Protein AF-A0A3N5W767-F1 (afdb_monomer)

Foldseek 3Di:
DPADKDKDWFDDDPVLVVVLVVLLVVLLVVLCAAAPPVDCNHPQNCQLVCQFPKDQDDPVVLVLVVVLVVVCVVVVNPRFQQCVLQVVQDDPPPDPDHGDPVSNVVLVVQTDPVQWDDDPPMIGGHGSTGGHCVVPSQLVSQVVSLVVSVVVDPIWMWIDDNNRIDINDAHPVNHHDDDDDDDPPDDD

Structure (mmCIF, N/CA/C/O backbone):
data_AF-A0A3N5W767-F1
#
_entry.id   AF-A0A3N5W767-F1
#
loop_
_atom_site.group_PDB
_atom_site.id
_atom_site.type_symbol
_atom_site.label_atom_id
_atom_site.label_alt_id
_atom_site.label_comp_id
_atom_site.label_asym_id
_atom_site.label_entity_id
_atom_site.label_seq_id
_atom_site.pdbx_PDB_ins_code
_atom_site.Cartn_x
_atom_site.Cartn_y
_atom_site.Cartn_z
_atom_site.occupancy
_atom_site.B_iso_or_equiv
_atom_site.auth_seq_id
_atom_site.auth_comp_id
_atom_site.auth_asym_id
_atom_site.auth_atom_id
_atom_site.pdbx_PDB_model_num
ATOM 1 N N . MET A 1 1 ? 4.306 6.223 7.206 1.00 66.81 1 MET A N 1
ATOM 2 C CA . MET A 1 1 ? 2.964 6.785 6.972 1.00 66.81 1 MET A CA 1
ATOM 3 C C . MET A 1 1 ? 3.030 8.286 7.176 1.00 66.81 1 MET A C 1
ATOM 5 O O . MET A 1 1 ? 2.898 8.751 8.298 1.00 66.81 1 MET A O 1
ATOM 9 N N . ALA A 1 2 ? 3.349 9.047 6.130 1.00 74.56 2 ALA A N 1
ATOM 10 C CA . ALA A 1 2 ? 3.619 10.488 6.220 1.00 74.56 2 ALA A CA 1
ATOM 11 C C . ALA A 1 2 ? 2.336 11.345 6.358 1.00 74.56 2 ALA A C 1
ATOM 13 O O . ALA A 1 2 ? 2.150 12.315 5.632 1.00 74.56 2 ALA A O 1
ATOM 14 N N . SER A 1 3 ? 1.420 10.959 7.248 1.00 82.69 3 SER A N 1
ATOM 15 C CA . SER A 1 3 ? 0.135 11.628 7.489 1.00 82.69 3 SER A CA 1
ATOM 16 C C . SER A 1 3 ? -0.314 11.442 8.945 1.00 82.69 3 SER A C 1
ATOM 18 O O . SER A 1 3 ? 0.151 10.507 9.599 1.00 82.69 3 SER A O 1
ATOM 20 N N . PRO A 1 4 ? -1.225 12.282 9.473 1.00 87.50 4 PRO A N 1
ATOM 21 C CA . PRO A 1 4 ? -1.779 12.087 10.810 1.00 87.50 4 PRO A CA 1
ATOM 22 C C . PRO A 1 4 ? -2.452 10.714 10.960 1.00 87.50 4 PRO A C 1
ATOM 24 O O . PRO A 1 4 ? -3.307 10.342 10.158 1.00 87.50 4 PRO A O 1
ATOM 27 N N . CYS A 1 5 ? -2.085 9.983 12.013 1.00 92.00 5 CYS A N 1
ATOM 28 C CA . CYS A 1 5 ? -2.655 8.679 12.353 1.00 92.00 5 CYS A CA 1
ATOM 29 C C . CYS A 1 5 ? -3.482 8.801 13.637 1.00 92.00 5 CYS A C 1
ATOM 31 O O . CYS A 1 5 ? -3.016 9.375 14.624 1.00 92.00 5 CYS A O 1
ATOM 33 N N . ARG A 1 6 ? -4.700 8.256 13.647 1.00 93.44 6 ARG A N 1
ATOM 34 C CA . ARG A 1 6 ? -5.587 8.239 14.817 1.00 93.44 6 ARG A CA 1
ATOM 35 C C . ARG A 1 6 ? -6.154 6.841 15.024 1.00 93.44 6 ARG A C 1
ATOM 37 O O . ARG A 1 6 ? -6.604 6.202 14.081 1.00 93.44 6 ARG A O 1
ATOM 44 N N . VAL A 1 7 ? -6.174 6.397 16.276 1.00 93.69 7 VAL A N 1
ATOM 45 C CA . VAL A 1 7 ? -6.871 5.180 16.698 1.00 93.69 7 VAL A CA 1
ATOM 46 C C . VAL A 1 7 ? -7.813 5.573 17.824 1.00 93.69 7 VAL A C 1
ATOM 48 O O . VAL A 1 7 ? -7.376 6.064 18.864 1.00 93.69 7 VAL A O 1
ATOM 51 N N . LEU A 1 8 ? -9.109 5.400 17.595 1.00 92.56 8 LEU A N 1
ATOM 52 C CA . LEU A 1 8 ? -10.142 5.591 18.601 1.00 92.56 8 LEU A CA 1
ATOM 53 C C . LEU A 1 8 ? -10.514 4.224 19.152 1.00 92.56 8 LEU A C 1
ATOM 55 O O . LEU A 1 8 ? -10.805 3.307 18.389 1.00 92.56 8 LEU A O 1
ATOM 59 N N . ILE A 1 9 ? -10.506 4.100 20.472 1.00 90.94 9 ILE A N 1
ATOM 60 C CA . ILE A 1 9 ? -10.801 2.856 21.174 1.00 90.94 9 ILE A CA 1
ATOM 61 C C . ILE A 1 9 ? -12.003 3.134 22.071 1.00 90.94 9 ILE A C 1
ATOM 63 O O . ILE A 1 9 ? -12.014 4.120 22.812 1.00 90.94 9 ILE A O 1
ATOM 67 N N . ASP A 1 10 ? -13.036 2.307 21.960 1.00 86.88 10 ASP A N 1
ATOM 68 C CA . ASP A 1 10 ? -14.176 2.361 22.871 1.00 86.88 10 ASP A CA 1
ATOM 69 C C . ASP A 1 10 ? -13.722 2.002 24.302 1.00 86.88 10 ASP A C 1
ATOM 71 O O . ASP A 1 10 ? -12.725 1.297 24.438 1.00 86.88 10 ASP A O 1
ATOM 75 N N . PRO A 1 11 ? -14.355 2.514 25.375 1.00 80.19 11 PRO A N 1
ATOM 76 C CA . PRO A 1 11 ? -13.743 2.566 26.703 1.00 80.19 11 PRO A CA 1
ATOM 77 C C . PRO A 1 11 ? -13.103 1.249 27.172 1.00 80.19 11 PRO A C 1
ATOM 79 O O . PRO A 1 11 ? -13.790 0.261 27.421 1.00 80.19 11 PRO A O 1
ATOM 82 N N . LEU A 1 12 ? -11.780 1.283 27.351 1.00 80.75 12 LEU A N 1
ATOM 83 C CA . LEU A 1 12 ? -10.961 0.236 27.963 1.00 80.75 12 LEU A CA 1
ATOM 84 C C . LEU A 1 12 ? -10.155 0.826 29.130 1.00 80.75 12 LEU A C 1
ATOM 86 O O . LEU A 1 12 ? -9.922 2.042 29.163 1.00 80.75 12 LEU A O 1
ATOM 90 N N . PRO A 1 13 ? -9.678 -0.004 30.076 1.00 89.12 13 PRO A N 1
ATOM 91 C CA . PRO A 1 13 ? -8.698 0.431 31.062 1.00 89.12 13 PRO A CA 1
ATOM 92 C C . PRO A 1 13 ? -7.495 1.098 30.382 1.00 89.12 13 PRO A C 1
ATOM 94 O O . PRO A 1 13 ? -6.967 0.595 29.390 1.00 89.12 13 PRO A O 1
ATOM 97 N N . GLN A 1 14 ? -7.024 2.219 30.934 1.00 88.31 14 GLN A N 1
ATOM 98 C CA . GLN A 1 14 ? -5.983 3.051 30.315 1.00 88.31 14 GLN A CA 1
ATOM 99 C C . GLN A 1 14 ? -4.715 2.259 29.943 1.00 88.31 14 GLN A C 1
ATOM 101 O O . GLN A 1 14 ? -4.113 2.498 28.898 1.00 88.31 14 GLN A O 1
ATOM 106 N N . GLN A 1 15 ? -4.320 1.296 30.778 1.00 90.31 15 GLN A N 1
ATOM 107 C CA . GLN A 1 15 ? -3.155 0.450 30.524 1.00 90.31 15 GLN A CA 1
ATOM 108 C C . GLN A 1 15 ? -3.340 -0.452 29.293 1.00 90.31 15 GLN A C 1
ATOM 110 O O . GLN A 1 15 ? -2.410 -0.593 28.503 1.00 90.31 15 GLN A O 1
ATOM 115 N N . GLU A 1 16 ? -4.533 -1.019 29.101 1.00 90.62 16 GLU A N 1
ATOM 116 C CA . GLU A 1 16 ? -4.863 -1.837 27.928 1.00 90.62 16 GLU A CA 1
ATOM 117 C C . GLU A 1 16 ? -4.891 -0.975 26.663 1.00 90.62 16 GLU A C 1
ATOM 119 O O . GLU A 1 16 ? -4.256 -1.320 25.666 1.00 90.62 16 GLU A O 1
ATOM 124 N N . ALA A 1 17 ? -5.516 0.205 26.734 1.00 91.25 17 ALA A N 1
ATOM 125 C CA . ALA A 1 17 ? -5.534 1.157 25.627 1.00 91.25 17 ALA A CA 1
ATOM 126 C C . ALA A 1 17 ? -4.111 1.536 25.175 1.00 91.25 17 ALA A C 1
ATOM 128 O O . ALA A 1 17 ? -3.817 1.511 23.982 1.00 91.25 17 ALA A O 1
ATOM 129 N N . PHE A 1 18 ? -3.191 1.816 26.106 1.00 92.12 18 PHE A N 1
ATOM 130 C CA . PHE A 1 18 ? -1.800 2.119 25.755 1.00 92.12 18 PHE A CA 1
ATOM 131 C C . PHE A 1 18 ? -1.069 0.956 25.079 1.00 92.12 18 PHE A C 1
ATOM 133 O O . PHE A 1 18 ? -0.271 1.193 24.171 1.00 92.12 18 PHE A O 1
ATOM 140 N N . LEU A 1 19 ? -1.317 -0.286 25.501 1.00 93.81 19 LEU A N 1
ATOM 141 C CA . LEU A 1 19 ? -0.720 -1.462 24.865 1.00 93.81 19 LEU A CA 1
ATOM 142 C C . LEU A 1 19 ? -1.224 -1.628 23.428 1.00 93.81 19 LEU A C 1
ATOM 144 O O . LEU A 1 19 ? -0.418 -1.828 22.522 1.00 93.81 19 LEU A O 1
ATOM 148 N N . LEU A 1 20 ? -2.531 -1.473 23.206 1.00 94.19 20 LEU A N 1
ATOM 149 C CA . LEU A 1 20 ? -3.133 -1.540 21.872 1.00 94.19 20 LEU A CA 1
ATOM 150 C C . LEU A 1 20 ? -2.613 -0.427 20.953 1.00 94.19 20 LEU A C 1
ATOM 152 O O . LEU A 1 20 ? -2.265 -0.689 19.805 1.00 94.19 20 LEU A O 1
ATOM 156 N N . LEU A 1 21 ? -2.480 0.801 21.461 1.00 94.69 21 LEU A N 1
ATOM 157 C CA . LEU A 1 21 ? -1.923 1.917 20.690 1.00 94.69 21 LEU A CA 1
ATOM 158 C C . LEU A 1 21 ? -0.467 1.675 20.276 1.00 94.69 21 LEU A C 1
ATOM 160 O O . LEU A 1 21 ? -0.094 2.000 19.150 1.00 94.69 21 LEU A O 1
ATOM 164 N N . ARG A 1 22 ? 0.350 1.079 21.155 1.00 95.62 22 ARG A N 1
ATOM 165 C CA . ARG A 1 22 ? 1.726 0.689 20.810 1.00 95.62 22 ARG A CA 1
ATOM 166 C C . ARG A 1 22 ? 1.748 -0.380 19.724 1.00 95.62 22 ARG A C 1
ATOM 168 O O . ARG A 1 22 ? 2.445 -0.198 18.737 1.00 95.62 22 ARG A O 1
ATOM 175 N N . LEU A 1 23 ? 0.926 -1.422 19.853 1.00 96.25 23 LEU A N 1
ATOM 176 C CA . LEU A 1 23 ? 0.808 -2.468 18.831 1.00 96.25 23 LEU A CA 1
ATOM 177 C C . LEU A 1 23 ? 0.396 -1.901 17.466 1.00 96.25 23 LEU A C 1
ATOM 179 O O . LEU A 1 23 ? 0.963 -2.283 16.446 1.00 96.25 23 LEU A O 1
ATOM 183 N N . ALA A 1 24 ? -0.556 -0.965 17.443 1.00 96.50 24 ALA A N 1
ATOM 184 C CA . ALA A 1 24 ? -0.973 -0.292 16.217 1.00 96.50 24 ALA A CA 1
ATOM 185 C C . ALA A 1 24 ? 0.164 0.528 15.586 1.00 96.50 24 ALA A C 1
ATOM 187 O O . ALA A 1 24 ? 0.368 0.473 14.374 1.00 96.50 24 ALA A O 1
ATOM 188 N N . ALA A 1 25 ? 0.914 1.275 16.402 1.00 96.25 25 ALA A N 1
ATOM 189 C CA . ALA A 1 25 ? 2.055 2.059 15.936 1.00 96.25 25 ALA A CA 1
ATOM 190 C C . ALA A 1 25 ? 3.186 1.166 15.401 1.00 96.25 25 ALA A C 1
ATOM 192 O O . ALA A 1 25 ? 3.744 1.452 14.342 1.00 96.25 25 ALA A O 1
ATOM 193 N N . ASP A 1 26 ? 3.488 0.069 16.095 1.00 97.62 26 ASP A N 1
ATOM 194 C CA . ASP A 1 26 ? 4.514 -0.891 15.687 1.00 97.62 26 ASP A CA 1
ATOM 195 C C . ASP A 1 26 ? 4.149 -1.564 14.357 1.00 97.62 26 ASP A C 1
ATOM 197 O O . ASP A 1 26 ? 4.994 -1.660 13.467 1.00 97.62 26 ASP A O 1
ATOM 201 N N . GLU A 1 27 ? 2.883 -1.951 14.165 1.00 97.62 27 GLU A N 1
ATOM 202 C CA . GLU A 1 27 ? 2.426 -2.536 12.899 1.00 97.62 27 GLU A CA 1
ATOM 203 C C . GLU A 1 27 ? 2.450 -1.519 11.751 1.00 97.62 27 GLU A C 1
ATOM 205 O O . GLU A 1 27 ? 2.916 -1.838 10.655 1.00 97.62 27 GLU A O 1
ATOM 210 N N . ALA A 1 28 ? 2.040 -0.269 11.997 1.00 96.50 28 ALA A N 1
ATOM 211 C CA . ALA A 1 28 ? 2.168 0.802 11.007 1.00 96.50 28 ALA A CA 1
ATOM 212 C C . ALA A 1 28 ? 3.634 1.022 10.592 1.00 96.50 28 ALA A C 1
ATOM 214 O O . ALA A 1 28 ? 3.927 1.180 9.405 1.00 96.50 28 ALA A O 1
ATOM 215 N N . ASN A 1 29 ? 4.561 0.994 11.554 1.00 95.69 29 ASN A N 1
ATOM 216 C CA . ASN A 1 29 ? 5.994 1.135 11.299 1.00 95.69 29 ASN A CA 1
ATOM 217 C C . ASN A 1 29 ? 6.573 -0.064 10.542 1.00 95.69 29 ASN A C 1
ATOM 219 O O . ASN A 1 29 ? 7.373 0.133 9.630 1.00 95.69 29 ASN A O 1
ATOM 223 N N . ARG A 1 30 ? 6.154 -1.293 10.866 1.00 97.25 30 ARG A N 1
ATOM 224 C CA . ARG A 1 30 ? 6.563 -2.503 10.140 1.00 97.25 30 ARG A CA 1
ATOM 225 C C . ARG A 1 30 ? 6.123 -2.446 8.675 1.00 97.25 30 ARG A C 1
ATOM 227 O O . ARG A 1 30 ? 6.906 -2.769 7.783 1.00 97.25 30 ARG A O 1
ATOM 234 N N . ILE A 1 31 ? 4.884 -2.023 8.423 1.00 97.12 31 ILE A N 1
ATOM 235 C CA . ILE A 1 31 ? 4.325 -1.899 7.069 1.00 97.12 31 ILE A CA 1
ATOM 236 C C . ILE A 1 31 ? 5.023 -0.779 6.293 1.00 97.12 31 ILE A C 1
ATOM 238 O O . ILE A 1 31 ? 5.409 -0.997 5.145 1.00 97.12 31 ILE A O 1
ATOM 242 N N . GLU A 1 32 ? 5.271 0.374 6.925 1.00 95.25 32 GLU A N 1
ATOM 243 C CA . GLU A 1 32 ? 6.103 1.438 6.348 1.00 95.25 32 GLU A CA 1
ATOM 244 C C . GLU A 1 32 ? 7.501 0.910 6.009 1.00 95.25 32 GLU A C 1
ATOM 246 O O . GLU A 1 32 ? 7.984 1.125 4.903 1.00 95.25 32 GLU A O 1
ATOM 251 N N . GLN A 1 33 ? 8.148 0.182 6.919 1.00 95.88 33 GLN A N 1
ATOM 252 C CA . GLN A 1 33 ? 9.476 -0.368 6.669 1.00 95.88 33 GLN A CA 1
ATOM 253 C C . GLN A 1 33 ? 9.489 -1.293 5.449 1.00 95.88 33 GLN A C 1
ATOM 255 O O . GLN A 1 33 ? 10.389 -1.216 4.615 1.00 95.88 33 GLN A O 1
ATOM 260 N N . LYS A 1 34 ? 8.473 -2.151 5.336 1.00 97.31 34 LYS A N 1
ATOM 261 C CA . LYS A 1 34 ? 8.402 -3.182 4.306 1.00 97.31 34 LYS A CA 1
ATOM 262 C C . LYS A 1 34 ? 8.028 -2.639 2.927 1.00 97.31 34 LYS A C 1
ATOM 264 O O . LYS A 1 34 ? 8.645 -3.039 1.941 1.00 97.31 34 LYS A O 1
ATOM 269 N N . PHE A 1 35 ? 7.030 -1.760 2.850 1.00 97.19 35 PHE A N 1
ATOM 270 C CA . PHE A 1 35 ? 6.386 -1.383 1.586 1.00 97.19 35 PHE A CA 1
ATOM 271 C C . PHE A 1 35 ? 6.614 0.071 1.165 1.00 97.19 35 PHE A C 1
ATOM 273 O O . PHE A 1 35 ? 6.163 0.472 0.093 1.00 97.19 35 PHE A O 1
ATOM 280 N N . SER A 1 36 ? 7.306 0.880 1.970 1.00 93.81 36 SER A N 1
ATOM 281 C CA . SER A 1 36 ? 7.553 2.273 1.604 1.00 93.81 36 SER A CA 1
ATOM 282 C C . SER A 1 36 ? 8.519 2.389 0.433 1.00 93.81 36 SER A C 1
ATOM 284 O O . SER A 1 36 ? 9.664 1.942 0.489 1.00 93.81 36 SER A O 1
ATOM 286 N N . ARG A 1 37 ? 8.074 3.106 -0.600 1.00 90.69 37 ARG A N 1
ATOM 287 C CA . ARG A 1 37 ? 8.895 3.539 -1.740 1.00 90.69 37 ARG A CA 1
ATOM 288 C C . ARG A 1 37 ? 10.055 4.467 -1.355 1.00 90.69 37 ARG A C 1
ATOM 290 O O . ARG A 1 37 ? 10.951 4.685 -2.160 1.00 90.69 37 ARG A O 1
ATOM 297 N N . TYR A 1 38 ? 10.021 5.061 -0.160 1.00 90.69 38 TYR A N 1
ATOM 298 C CA . TYR A 1 38 ? 11.042 6.003 0.317 1.00 90.69 38 TYR A CA 1
ATOM 299 C C . TYR A 1 38 ? 12.206 5.319 1.037 1.00 90.69 38 TYR A C 1
ATOM 301 O O . TYR A 1 38 ? 13.169 5.983 1.420 1.00 90.69 38 TYR A O 1
ATOM 309 N N . ARG A 1 39 ? 12.110 4.008 1.260 1.00 92.94 39 ARG A N 1
ATOM 310 C CA . ARG A 1 39 ? 13.091 3.232 2.010 1.00 92.94 39 ARG A CA 1
ATOM 311 C C . ARG A 1 39 ? 13.898 2.339 1.088 1.00 92.94 39 ARG A C 1
ATOM 313 O O . ARG A 1 39 ? 13.383 1.853 0.091 1.00 92.94 39 ARG A O 1
ATOM 320 N N . THR A 1 40 ? 15.150 2.094 1.457 1.00 95.50 40 THR A N 1
ATOM 321 C CA . THR A 1 40 ? 16.079 1.251 0.690 1.00 95.50 40 THR A CA 1
ATOM 322 C C . THR A 1 40 ? 16.245 -0.154 1.275 1.00 95.50 40 THR A C 1
ATOM 324 O O . THR A 1 40 ? 16.985 -0.960 0.728 1.00 95.50 40 THR A O 1
ATOM 327 N N . ASP A 1 41 ? 15.579 -0.463 2.389 1.00 93.75 41 ASP A N 1
ATOM 328 C CA . ASP A 1 41 ? 15.640 -1.753 3.094 1.00 93.75 41 ASP A CA 1
ATOM 329 C C . ASP A 1 41 ? 14.344 -2.583 2.970 1.00 93.75 41 ASP A C 1
ATOM 331 O O . ASP A 1 41 ? 14.196 -3.599 3.646 1.00 93.75 41 ASP A O 1
ATOM 335 N N . GLY A 1 42 ? 13.403 -2.154 2.121 1.00 96.50 42 GLY A N 1
ATOM 336 C CA . GLY A 1 42 ? 12.093 -2.786 1.925 1.00 96.50 42 GLY A CA 1
ATOM 337 C C . GLY A 1 42 ? 11.970 -3.620 0.643 1.00 96.50 42 GLY A C 1
ATOM 338 O O . GLY A 1 42 ? 12.797 -3.541 -0.267 1.00 96.50 42 GLY A O 1
ATOM 339 N N . VAL A 1 43 ? 10.877 -4.386 0.534 1.00 97.94 43 VAL A N 1
ATOM 340 C CA . VAL A 1 43 ? 10.628 -5.274 -0.619 1.00 97.94 43 VAL A CA 1
ATOM 341 C C . VAL A 1 43 ? 10.364 -4.492 -1.906 1.00 97.94 43 VAL A C 1
ATOM 343 O O . VAL A 1 43 ? 10.799 -4.906 -2.975 1.00 97.94 43 VAL A O 1
ATOM 346 N N . VAL A 1 44 ? 9.716 -3.326 -1.808 1.00 97.88 44 VAL A N 1
ATOM 347 C CA . VAL A 1 44 ? 9.471 -2.444 -2.963 1.00 97.88 44 VAL A CA 1
ATOM 348 C C . VAL A 1 44 ? 10.789 -1.957 -3.560 1.00 97.88 44 VAL A C 1
ATOM 350 O O . VAL A 1 44 ? 10.958 -1.982 -4.775 1.00 97.88 44 VAL A O 1
ATOM 353 N N . HIS A 1 45 ? 11.757 -1.589 -2.716 1.00 97.62 45 HIS A N 1
ATOM 354 C CA . HIS A 1 45 ? 13.089 -1.220 -3.187 1.00 97.62 45 HIS A CA 1
ATOM 355 C C . HIS A 1 45 ? 13.800 -2.393 -3.861 1.00 97.62 45 HIS A C 1
ATOM 357 O O . HIS A 1 45 ? 14.340 -2.216 -4.947 1.00 97.62 45 HIS A O 1
ATOM 363 N N . ALA A 1 46 ? 13.755 -3.588 -3.263 1.00 98.06 46 ALA A N 1
ATOM 364 C CA . ALA A 1 46 ? 14.359 -4.783 -3.852 1.00 98.06 46 ALA A CA 1
ATOM 365 C C . ALA A 1 46 ? 13.773 -5.116 -5.237 1.00 98.06 46 ALA A C 1
ATOM 367 O O . ALA A 1 46 ? 14.520 -5.440 -6.155 1.00 98.06 46 ALA A O 1
ATOM 368 N N . ILE A 1 47 ? 12.453 -4.981 -5.406 1.00 98.25 47 ILE A N 1
ATOM 369 C CA . ILE A 1 47 ? 11.777 -5.172 -6.697 1.00 98.25 47 ILE A CA 1
ATOM 370 C C . ILE A 1 47 ? 12.219 -4.101 -7.707 1.00 98.25 47 ILE A C 1
ATOM 372 O O . ILE A 1 47 ? 12.609 -4.439 -8.824 1.00 98.25 47 ILE A O 1
ATOM 376 N N . ASN A 1 48 ? 12.222 -2.825 -7.316 1.00 97.81 48 ASN A N 1
ATOM 377 C CA . ASN A 1 48 ? 12.579 -1.713 -8.207 1.00 97.81 48 ASN A CA 1
ATOM 378 C C . ASN A 1 48 ? 14.068 -1.704 -8.593 1.00 97.81 48 ASN A C 1
ATOM 380 O O . ASN A 1 48 ? 14.420 -1.253 -9.679 1.00 97.81 48 ASN A O 1
ATOM 384 N N . ALA A 1 49 ? 14.942 -2.220 -7.727 1.00 97.31 49 ALA A N 1
ATOM 385 C CA . ALA A 1 49 ? 16.382 -2.324 -7.960 1.00 97.31 49 ALA A CA 1
ATOM 386 C C . ALA A 1 49 ? 16.806 -3.643 -8.639 1.00 97.31 49 ALA A C 1
ATOM 388 O O . ALA A 1 49 ? 17.999 -3.877 -8.814 1.00 97.31 49 ALA A O 1
ATOM 389 N N . SER A 1 50 ? 15.853 -4.508 -9.008 1.00 97.25 50 SER A N 1
ATOM 390 C CA . SER A 1 50 ? 16.135 -5.845 -9.554 1.00 97.25 50 SER A CA 1
ATOM 391 C C . SER A 1 50 ? 16.744 -5.847 -10.959 1.00 97.25 50 SER A C 1
ATOM 393 O O . SER A 1 50 ? 17.335 -6.847 -11.356 1.00 97.25 50 SER A O 1
ATOM 395 N N . ASP A 1 51 ? 16.592 -4.753 -11.711 1.00 95.69 51 ASP A N 1
ATOM 396 C CA . ASP A 1 51 ? 17.113 -4.577 -13.076 1.00 95.69 51 ASP A CA 1
ATOM 397 C C . ASP A 1 51 ? 16.813 -5.757 -14.027 1.00 95.69 51 ASP A C 1
ATOM 399 O O . ASP A 1 51 ? 17.658 -6.210 -14.797 1.00 95.69 51 ASP A O 1
ATOM 403 N N . GLY A 1 52 ? 15.595 -6.303 -13.962 1.00 97.19 52 GLY A N 1
ATOM 404 C CA . GLY A 1 52 ? 15.205 -7.453 -14.787 1.00 97.19 52 GLY A CA 1
ATOM 405 C C . GLY A 1 52 ? 15.375 -8.816 -14.124 1.00 97.19 52 GLY A C 1
ATOM 406 O O . GLY A 1 52 ? 14.908 -9.811 -14.679 1.00 97.19 52 GLY A O 1
ATOM 407 N N . ALA A 1 53 ? 16.011 -8.892 -12.954 1.00 98.25 53 ALA A N 1
ATOM 408 C CA . ALA A 1 53 ? 16.106 -10.135 -12.201 1.00 98.25 53 ALA A CA 1
ATOM 409 C C . ALA A 1 53 ? 14.754 -10.493 -11.547 1.00 98.25 53 ALA A C 1
ATOM 411 O O . ALA A 1 53 ? 14.102 -9.618 -10.970 1.00 98.25 53 ALA A O 1
ATOM 412 N N . PRO A 1 54 ? 14.328 -11.768 -11.576 1.00 98.25 54 PRO A N 1
ATOM 413 C CA . PRO A 1 54 ? 13.149 -12.203 -10.838 1.00 98.25 54 PRO A CA 1
ATOM 414 C C . PRO A 1 54 ? 13.342 -12.063 -9.326 1.00 98.25 54 PRO A C 1
ATOM 416 O O . PRO A 1 54 ? 14.373 -12.462 -8.777 1.00 98.25 54 PRO A O 1
ATOM 419 N N . ILE A 1 55 ? 12.330 -11.530 -8.642 1.00 98.56 55 ILE A N 1
ATOM 420 C CA . ILE A 1 55 ? 12.307 -11.382 -7.187 1.00 98.56 55 ILE A CA 1
ATOM 421 C C . ILE A 1 55 ? 11.204 -12.261 -6.613 1.00 98.56 55 ILE A C 1
ATOM 423 O O . ILE A 1 55 ? 10.012 -12.028 -6.825 1.00 98.56 55 ILE A O 1
ATOM 427 N N . ARG A 1 56 ? 11.607 -13.256 -5.820 1.00 98.50 56 ARG A N 1
ATOM 428 C CA . ARG A 1 56 ? 10.681 -14.039 -5.004 1.00 98.50 56 ARG A CA 1
ATOM 429 C C . ARG A 1 56 ? 10.307 -13.254 -3.752 1.00 98.50 56 ARG A C 1
ATOM 431 O O . ARG A 1 56 ? 11.182 -12.861 -2.982 1.00 98.50 56 ARG A O 1
ATOM 438 N N . VAL A 1 57 ? 9.013 -13.070 -3.524 1.00 98.56 57 VAL A N 1
ATOM 439 C CA . VAL A 1 57 ? 8.481 -12.338 -2.374 1.00 98.56 57 VAL A CA 1
ATOM 440 C C . VAL A 1 57 ? 7.873 -13.276 -1.331 1.00 98.56 57 VAL A C 1
ATOM 442 O O . VAL A 1 57 ? 7.543 -14.430 -1.608 1.00 98.56 57 VAL A O 1
ATOM 445 N N . ASP A 1 58 ? 7.724 -12.788 -0.101 1.00 98.50 58 ASP A N 1
ATOM 446 C CA . ASP A 1 58 ? 6.977 -13.504 0.934 1.00 98.50 58 ASP A CA 1
ATOM 447 C C . ASP A 1 58 ? 5.458 -13.501 0.675 1.00 98.50 58 ASP A C 1
ATOM 449 O O . ASP A 1 58 ? 4.939 -12.765 -0.167 1.00 98.50 58 ASP A O 1
ATOM 453 N N . GLU A 1 59 ? 4.730 -14.318 1.436 1.00 98.38 59 GLU A N 1
ATOM 454 C CA . GLU A 1 59 ? 3.284 -14.504 1.281 1.00 98.38 59 GLU A CA 1
ATOM 455 C C . GLU A 1 59 ? 2.477 -13.209 1.477 1.00 98.38 59 GLU A C 1
ATOM 457 O O . GLU A 1 59 ? 1.484 -12.977 0.790 1.00 98.38 59 GLU A O 1
ATOM 462 N N . GLU A 1 60 ? 2.897 -12.340 2.399 1.00 98.00 60 GLU A N 1
ATOM 463 C CA . GLU A 1 60 ? 2.221 -11.069 2.658 1.00 98.00 60 GLU A CA 1
ATOM 464 C C . GLU A 1 60 ? 2.323 -10.146 1.444 1.00 98.00 60 GLU A C 1
ATOM 466 O O . GLU A 1 60 ? 1.317 -9.617 0.969 1.00 98.00 60 GLU A O 1
ATOM 471 N N . THR A 1 61 ? 3.532 -10.017 0.904 1.00 98.38 61 THR A N 1
ATOM 472 C CA . THR A 1 61 ? 3.800 -9.241 -0.308 1.00 98.38 61 THR A CA 1
ATOM 473 C C . THR A 1 61 ? 3.075 -9.841 -1.514 1.00 98.38 61 THR A C 1
ATOM 475 O O . THR A 1 61 ? 2.465 -9.100 -2.282 1.00 98.38 61 THR A O 1
ATOM 478 N N . ALA A 1 62 ? 3.071 -11.171 -1.658 1.00 98.56 62 ALA A N 1
ATOM 479 C CA . ALA A 1 62 ? 2.379 -11.846 -2.751 1.00 98.56 62 ALA A CA 1
ATOM 480 C C . ALA A 1 62 ? 0.865 -11.592 -2.729 1.00 98.56 62 ALA A C 1
ATOM 482 O O . ALA A 1 62 ? 0.261 -11.358 -3.776 1.00 98.56 62 ALA A O 1
ATOM 483 N N . ARG A 1 63 ? 0.239 -11.580 -1.544 1.00 98.00 63 ARG A N 1
ATOM 484 C CA . ARG A 1 63 ? -1.185 -11.230 -1.404 1.00 98.00 63 ARG A CA 1
ATOM 485 C C . ARG A 1 63 ? -1.462 -9.782 -1.798 1.00 98.00 63 ARG A C 1
ATOM 487 O O . ARG A 1 63 ? -2.474 -9.534 -2.454 1.00 98.00 63 ARG A O 1
ATOM 494 N N . LEU A 1 64 ? -0.584 -8.848 -1.424 1.00 98.00 64 LEU A N 1
ATOM 495 C CA . LEU A 1 64 ? -0.745 -7.428 -1.744 1.00 98.00 64 LEU A CA 1
ATOM 496 C C . LEU A 1 64 ? -0.530 -7.148 -3.241 1.00 98.00 64 LEU A C 1
ATOM 498 O O . LEU A 1 64 ? -1.351 -6.467 -3.850 1.00 98.00 64 LEU A O 1
ATOM 502 N N . LEU A 1 65 ? 0.490 -7.747 -3.864 1.00 98.44 65 LEU A N 1
ATOM 503 C CA . LEU A 1 65 ? 0.695 -7.691 -5.319 1.00 98.44 65 LEU A CA 1
ATOM 504 C C . LEU A 1 65 ? -0.458 -8.359 -6.077 1.00 98.44 65 LEU A C 1
ATOM 506 O O . LEU A 1 65 ? -0.975 -7.802 -7.039 1.00 98.44 65 LEU A O 1
ATOM 510 N N . GLY A 1 66 ? -0.941 -9.507 -5.596 1.00 98.25 66 GLY A N 1
ATOM 511 C CA . GLY A 1 66 ? -2.125 -10.158 -6.153 1.00 98.25 66 GLY A CA 1
ATOM 512 C C . GLY A 1 66 ? -3.402 -9.321 -6.009 1.00 98.25 66 GLY A C 1
ATOM 513 O O . GLY A 1 66 ? -4.309 -9.442 -6.831 1.00 98.25 66 GLY A O 1
ATOM 514 N N . PHE A 1 67 ? -3.507 -8.473 -4.981 1.00 97.94 67 PHE A N 1
ATOM 515 C CA . PHE A 1 67 ? -4.590 -7.495 -4.870 1.00 97.94 67 PHE A CA 1
ATOM 516 C C . PHE A 1 67 ? -4.419 -6.350 -5.871 1.00 97.94 67 PHE A C 1
ATOM 518 O O . PHE A 1 67 ? -5.377 -6.043 -6.576 1.00 97.94 67 PHE A O 1
ATOM 525 N N . ALA A 1 68 ? -3.212 -5.794 -6.006 1.00 98.19 68 ALA A N 1
ATOM 526 C CA . ALA A 1 68 ? -2.910 -4.768 -7.005 1.00 98.19 68 ALA A CA 1
ATOM 527 C C . ALA A 1 68 ? -3.229 -5.237 -8.435 1.00 98.19 68 ALA A C 1
ATOM 529 O O . ALA A 1 68 ? -3.883 -4.521 -9.187 1.00 98.19 68 ALA A O 1
ATOM 530 N N . ASP A 1 69 ? -2.864 -6.475 -8.767 1.00 98.31 69 ASP A N 1
ATOM 531 C CA . ASP A 1 69 ? -3.189 -7.139 -10.031 1.00 98.31 69 ASP A CA 1
ATOM 532 C C . ASP A 1 69 ? -4.711 -7.238 -10.278 1.00 98.31 69 ASP A C 1
ATOM 534 O O . ASP A 1 69 ? -5.202 -6.962 -11.378 1.00 98.31 69 ASP A O 1
ATOM 538 N N . ARG A 1 70 ? -5.498 -7.566 -9.241 1.00 98.00 70 ARG A N 1
ATOM 539 C CA . ARG A 1 70 ? -6.969 -7.534 -9.331 1.00 98.00 70 ARG A CA 1
ATOM 540 C C . ARG A 1 70 ? -7.490 -6.117 -9.556 1.00 98.00 70 ARG A C 1
ATOM 542 O O . ARG A 1 70 ? -8.349 -5.944 -10.416 1.00 98.00 70 ARG A O 1
ATOM 549 N N . CYS A 1 71 ? -6.988 -5.127 -8.820 1.00 97.94 71 CYS A N 1
ATOM 550 C CA . CYS A 1 71 ? -7.385 -3.726 -8.977 1.00 97.94 71 CYS A CA 1
ATOM 551 C C . CYS A 1 71 ? -7.065 -3.199 -10.382 1.00 97.94 71 CYS A C 1
ATOM 553 O O . CYS A 1 71 ? -7.909 -2.544 -10.994 1.00 97.94 71 CYS A O 1
ATOM 555 N N . HIS A 1 72 ? -5.903 -3.554 -10.933 1.00 98.44 72 HIS A N 1
ATOM 556 C CA . HIS A 1 72 ? -5.526 -3.221 -12.304 1.00 98.44 72 HIS A CA 1
ATOM 557 C C . HIS A 1 72 ? -6.528 -3.779 -13.315 1.00 98.44 72 HIS A C 1
ATOM 559 O O . HIS A 1 72 ? -7.072 -3.030 -14.125 1.00 98.44 72 HIS A O 1
ATOM 565 N N . ARG A 1 73 ? -6.865 -5.074 -13.229 1.00 97.81 73 ARG A N 1
ATOM 566 C CA . ARG A 1 73 ? -7.869 -5.673 -14.124 1.00 97.81 73 ARG A CA 1
ATOM 567 C C . ARG A 1 73 ? -9.263 -5.069 -13.969 1.00 97.81 73 ARG A C 1
ATOM 569 O O . ARG A 1 73 ? -9.904 -4.785 -14.969 1.00 97.81 73 ARG A O 1
ATOM 576 N N . LEU A 1 74 ? -9.739 -4.892 -12.736 1.00 98.19 74 LEU A N 1
ATOM 577 C CA . LEU A 1 74 ? -11.096 -4.396 -12.464 1.00 98.19 74 LEU A CA 1
ATOM 578 C C . LEU A 1 74 ? -11.300 -2.933 -12.874 1.00 98.19 74 LEU A C 1
ATOM 580 O O . LEU A 1 74 ? -12.436 -2.503 -13.045 1.00 98.19 74 LEU A O 1
ATOM 584 N N . SER A 1 75 ? -10.214 -2.174 -12.998 1.00 98.00 75 SER A N 1
ATOM 585 C CA . SER A 1 75 ? -10.238 -0.757 -13.361 1.00 98.00 75 SER A CA 1
ATOM 586 C C . SER A 1 75 ? -9.917 -0.491 -14.838 1.00 98.00 75 SER A C 1
ATOM 588 O O . SER A 1 75 ? -9.799 0.675 -15.224 1.00 98.00 75 SER A O 1
ATOM 590 N N . ASP A 1 76 ? -9.764 -1.540 -15.656 1.00 97.56 76 ASP A N 1
ATOM 591 C CA . ASP A 1 76 ? -9.238 -1.484 -17.030 1.00 97.56 76 ASP A CA 1
ATOM 592 C C . ASP A 1 76 ? -7.885 -0.750 -17.122 1.00 97.56 76 ASP A C 1
ATOM 594 O O . ASP A 1 76 ? -7.669 0.088 -17.997 1.00 97.56 76 ASP A O 1
ATOM 598 N N . GLY A 1 77 ? -6.986 -1.011 -16.170 1.00 96.62 77 GLY A N 1
ATOM 599 C CA . GLY A 1 77 ? -5.649 -0.415 -16.110 1.00 96.62 77 GLY A CA 1
ATOM 600 C C . GLY A 1 77 ? -5.580 1.004 -15.538 1.00 96.62 77 GLY A C 1
ATOM 601 O O . GLY A 1 77 ? -4.509 1.600 -15.519 1.00 96.62 77 GLY A O 1
ATOM 602 N N . ARG A 1 78 ? -6.687 1.570 -15.035 1.00 96.44 78 ARG A N 1
ATOM 603 C CA . ARG A 1 78 ? -6.665 2.904 -14.393 1.00 96.44 78 ARG A CA 1
ATOM 604 C C . ARG A 1 78 ? -5.959 2.897 -13.038 1.00 96.44 78 ARG A C 1
ATOM 606 O O . ARG A 1 78 ? -5.368 3.901 -12.655 1.00 96.44 78 ARG A O 1
ATOM 613 N N . PHE A 1 79 ? -6.031 1.785 -12.312 1.00 97.69 79 PHE A N 1
ATOM 614 C CA . PHE A 1 79 ? -5.201 1.530 -11.142 1.00 97.69 79 PHE A CA 1
ATOM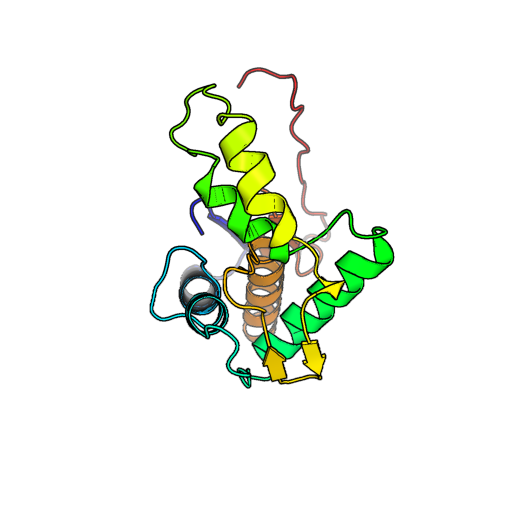 615 C C . PHE A 1 79 ? -3.968 0.734 -11.580 1.00 97.69 79 PHE A C 1
ATOM 617 O O . PHE A 1 79 ? -4.071 -0.461 -11.839 1.00 97.69 79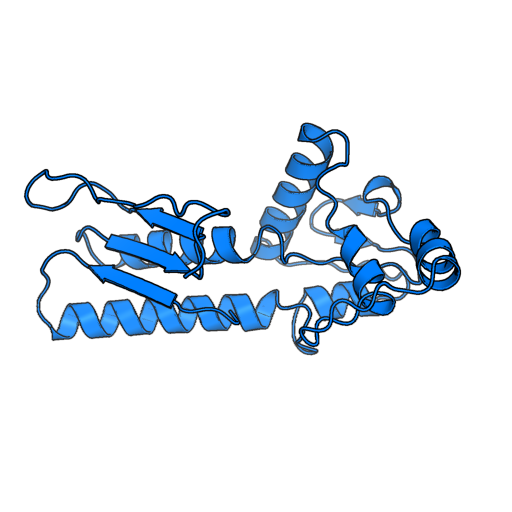 PHE A O 1
ATOM 624 N N . ASP A 1 80 ? -2.805 1.378 -11.652 1.00 98.12 80 ASP A N 1
ATOM 625 C CA . ASP A 1 80 ? -1.558 0.727 -12.062 1.00 98.12 80 ASP A CA 1
ATOM 626 C C . ASP A 1 80 ? -0.413 1.089 -11.111 1.00 98.12 80 ASP A C 1
ATOM 628 O O . ASP A 1 80 ? 0.048 2.233 -11.063 1.00 98.12 80 ASP A O 1
ATOM 632 N N . ILE A 1 81 ? 0.075 0.093 -10.366 1.00 98.00 81 ILE A N 1
ATOM 633 C CA . ILE A 1 81 ? 1.188 0.277 -9.429 1.00 98.00 81 ILE A CA 1
ATOM 634 C C . ILE A 1 81 ? 2.524 0.529 -10.139 1.00 98.00 81 ILE A C 1
ATOM 636 O O . ILE A 1 81 ? 3.448 1.017 -9.502 1.00 98.00 81 ILE A O 1
ATOM 640 N N . THR A 1 82 ? 2.647 0.269 -11.444 1.00 98.12 82 THR A N 1
ATOM 641 C CA . THR A 1 82 ? 3.861 0.584 -12.222 1.00 98.12 82 THR A CA 1
ATOM 642 C C . THR A 1 82 ? 3.981 2.061 -12.603 1.00 98.12 82 THR A C 1
ATOM 644 O O . THR A 1 82 ? 5.034 2.521 -13.048 1.00 98.12 82 THR A O 1
ATOM 647 N N . SER A 1 83 ? 2.926 2.849 -12.371 1.00 96.44 83 SER A N 1
ATOM 648 C CA . SER A 1 83 ? 2.973 4.308 -12.513 1.00 96.44 83 SER A CA 1
ATOM 649 C C . SER A 1 83 ? 3.964 4.975 -11.548 1.00 96.44 83 SER A C 1
ATOM 651 O O . SER A 1 83 ? 4.286 6.150 -11.720 1.00 96.44 83 SER A O 1
ATOM 653 N N . GLY A 1 84 ? 4.511 4.226 -10.580 1.00 92.31 84 GLY A N 1
ATOM 654 C CA . GLY A 1 84 ? 5.533 4.673 -9.636 1.00 92.31 84 GLY A CA 1
ATOM 655 C C . GLY A 1 84 ? 6.701 5.415 -10.281 1.00 92.31 84 GLY A C 1
ATOM 656 O O . GLY A 1 84 ? 7.106 6.456 -9.766 1.00 92.31 84 GLY A O 1
ATOM 657 N N . VAL A 1 85 ? 7.168 4.956 -11.450 1.00 95.50 85 VAL A N 1
ATOM 658 C CA . VAL A 1 85 ? 8.299 5.557 -12.180 1.00 95.50 85 VAL A CA 1
ATOM 659 C C . VAL A 1 85 ? 8.055 7.024 -12.560 1.00 95.50 85 VAL A C 1
ATOM 661 O O . VAL A 1 85 ? 9.000 7.814 -12.643 1.00 95.50 85 VAL A O 1
ATOM 664 N N . LEU A 1 86 ? 6.789 7.428 -12.723 1.00 94.56 86 LEU A N 1
ATOM 665 C CA . LEU A 1 86 ? 6.413 8.797 -13.069 1.00 94.56 86 LEU A CA 1
ATOM 666 C C . LEU A 1 86 ? 6.868 9.797 -12.003 1.00 94.56 86 LEU A C 1
ATOM 668 O O . LEU A 1 86 ? 7.206 10.925 -12.342 1.00 94.56 86 LEU A O 1
ATOM 672 N N . ARG A 1 87 ? 7.034 9.389 -10.740 1.00 90.75 87 ARG A N 1
ATOM 673 C CA . ARG A 1 87 ? 7.585 10.245 -9.670 1.00 90.75 87 ARG A CA 1
ATOM 674 C C . ARG A 1 87 ? 8.929 10.901 -10.010 1.00 90.75 87 ARG A C 1
ATOM 676 O O . ARG A 1 87 ? 9.309 11.861 -9.357 1.00 90.75 87 ARG A O 1
ATOM 683 N N . ARG A 1 88 ? 9.681 10.362 -10.976 1.00 92.00 88 ARG A N 1
ATOM 684 C CA . ARG A 1 88 ? 10.950 10.939 -11.438 1.00 92.00 88 ARG A CA 1
ATOM 685 C C . ARG A 1 88 ? 10.740 12.247 -12.211 1.00 92.00 88 ARG A C 1
ATOM 687 O O . ARG A 1 88 ? 11.632 13.087 -12.210 1.00 92.00 88 ARG A O 1
ATOM 694 N N . ALA A 1 89 ? 9.574 12.426 -12.835 1.00 93.50 89 ALA A N 1
ATOM 695 C CA . ALA A 1 89 ? 9.181 13.672 -13.488 1.00 93.50 89 ALA A CA 1
ATOM 696 C C . ALA A 1 89 ? 8.492 14.645 -12.513 1.00 93.50 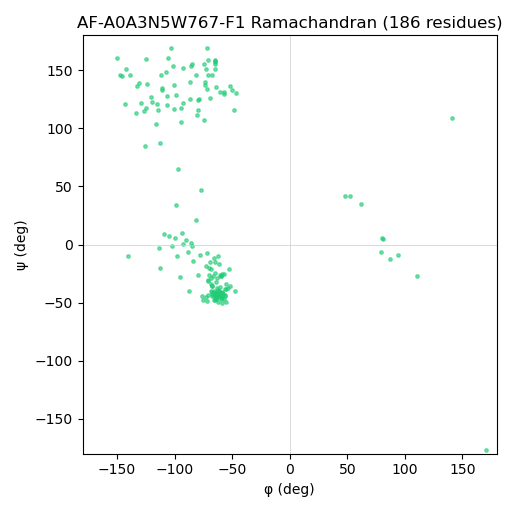89 ALA A C 1
ATOM 698 O O . ALA A 1 89 ? 8.764 15.844 -12.551 1.00 93.50 89 ALA A O 1
ATOM 699 N N . TRP A 1 90 ? 7.631 14.156 -11.612 1.00 90.62 90 TRP A N 1
ATOM 700 C CA . TRP A 1 90 ? 6.904 15.013 -10.665 1.00 90.62 90 TRP A CA 1
ATOM 701 C C . TRP A 1 90 ? 7.700 15.295 -9.388 1.00 90.62 90 TRP A C 1
ATOM 703 O O . TRP A 1 90 ? 8.077 14.386 -8.652 1.00 90.62 90 TRP A O 1
ATOM 713 N N . THR A 1 91 ? 7.881 16.577 -9.064 1.00 83.19 91 THR A N 1
ATOM 714 C CA . THR A 1 91 ? 8.402 16.993 -7.755 1.00 83.19 91 THR A CA 1
ATOM 715 C C . THR A 1 91 ? 7.238 17.267 -6.807 1.00 83.19 91 THR A C 1
ATOM 717 O O . THR A 1 91 ? 6.406 18.118 -7.090 1.00 83.19 91 THR A O 1
ATOM 720 N N . PHE A 1 92 ? 7.183 16.571 -5.672 1.00 78.44 92 PHE A N 1
ATOM 721 C CA . PHE A 1 92 ? 6.173 16.802 -4.633 1.00 78.44 92 PHE A CA 1
ATOM 722 C C . PHE A 1 92 ? 6.742 17.711 -3.533 1.00 78.44 92 PHE A C 1
ATOM 724 O O . PHE A 1 92 ? 6.954 17.270 -2.405 1.00 78.44 92 PHE A O 1
ATOM 731 N N . ASP A 1 93 ? 7.051 18.961 -3.889 1.00 81.31 93 ASP A N 1
ATOM 732 C CA . ASP A 1 93 ? 7.617 19.991 -2.997 1.00 81.31 93 ASP A CA 1
ATOM 733 C C . ASP A 1 93 ? 6.594 21.064 -2.574 1.00 81.31 93 ASP A C 1
ATOM 735 O O . ASP A 1 93 ? 6.955 22.048 -1.932 1.00 81.31 93 ASP A O 1
ATOM 739 N N . GLY A 1 94 ? 5.316 20.865 -2.916 1.00 79.69 94 GLY A N 1
ATOM 740 C CA . GLY A 1 94 ? 4.236 21.818 -2.651 1.00 79.69 94 GLY A CA 1
ATOM 741 C C . GLY A 1 94 ? 4.145 22.962 -3.665 1.00 79.69 94 GLY A C 1
AT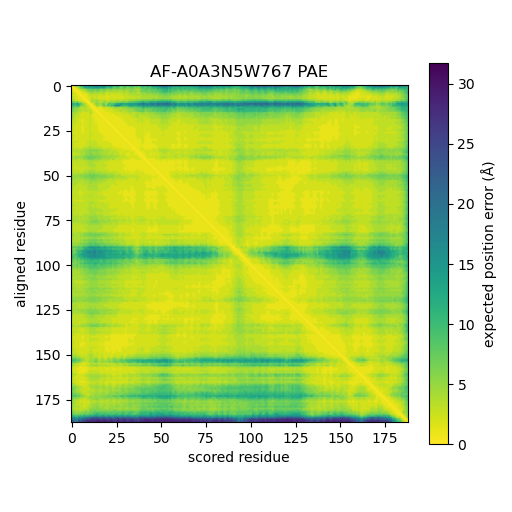OM 742 O O . GLY A 1 94 ? 3.328 23.856 -3.473 1.00 79.69 94 GLY A O 1
ATOM 743 N N . SER A 1 95 ? 4.964 22.955 -4.723 1.00 85.81 95 SER A N 1
ATOM 744 C CA . SER A 1 95 ? 4.818 23.886 -5.843 1.00 85.81 95 SER A CA 1
ATOM 745 C C . SER A 1 95 ? 3.818 23.380 -6.889 1.00 85.81 95 SER A C 1
ATOM 747 O O . SER A 1 95 ? 3.672 22.177 -7.095 1.00 85.81 95 SER A O 1
ATOM 749 N N . ASP A 1 96 ? 3.210 24.307 -7.633 1.00 86.12 96 ASP A N 1
ATOM 750 C CA . ASP A 1 96 ? 2.359 24.008 -8.798 1.00 86.12 96 ASP A CA 1
ATOM 751 C C . ASP A 1 96 ? 3.176 23.738 -10.077 1.00 86.12 96 ASP A C 1
ATOM 753 O O . ASP A 1 96 ? 2.696 23.891 -11.206 1.00 86.12 96 ASP A O 1
ATOM 757 N N . ARG A 1 97 ? 4.460 23.384 -9.932 1.00 87.00 97 ARG A N 1
ATOM 758 C CA . ARG A 1 97 ? 5.347 23.167 -11.072 1.00 87.00 97 ARG A CA 1
ATOM 759 C C . ARG A 1 97 ? 5.008 21.843 -11.745 1.00 87.00 97 ARG A C 1
ATOM 761 O O . ARG A 1 97 ? 5.357 20.768 -11.258 1.00 87.00 97 ARG A O 1
ATOM 768 N N . LEU A 1 98 ? 4.396 21.939 -12.919 1.00 89.94 98 LEU A N 1
ATOM 769 C CA . LEU A 1 98 ? 4.199 20.792 -13.795 1.00 89.94 98 LEU A CA 1
ATOM 770 C C . LEU A 1 98 ? 5.544 20.282 -14.342 1.00 89.94 98 LEU A C 1
ATOM 772 O O . LEU A 1 98 ? 6.452 21.086 -14.582 1.00 89.94 98 LEU A O 1
ATOM 776 N N . PRO A 1 99 ? 5.690 18.960 -14.548 1.00 91.88 99 PRO A N 1
ATOM 777 C CA . PRO A 1 99 ? 6.861 18.415 -15.217 1.00 91.88 99 PRO A CA 1
ATOM 778 C C . PRO A 1 99 ? 6.934 18.883 -16.673 1.00 91.88 99 PRO A C 1
ATOM 780 O O . PRO A 1 99 ? 5.917 19.163 -17.309 1.00 91.88 99 PRO A O 1
ATOM 783 N N . ASP A 1 100 ? 8.148 18.900 -17.218 1.00 92.38 100 ASP A N 1
ATOM 784 C CA . ASP A 1 100 ? 8.345 19.033 -18.658 1.00 92.38 100 ASP A CA 1
ATOM 785 C C . ASP A 1 100 ? 7.679 17.846 -19.394 1.00 92.38 100 ASP A C 1
ATOM 787 O O . ASP A 1 100 ? 7.910 16.693 -19.006 1.00 92.38 100 ASP A O 1
ATOM 791 N N . PRO A 1 101 ? 6.871 18.082 -20.449 1.00 93.75 101 PRO A N 1
ATOM 792 C CA . PRO A 1 101 ? 6.198 17.010 -21.182 1.00 93.75 101 PRO A CA 1
ATOM 793 C C . PRO A 1 101 ? 7.150 15.934 -21.715 1.00 93.75 101 PRO A C 1
ATOM 795 O O . PRO A 1 101 ? 6.841 14.748 -21.609 1.00 93.75 101 PRO A O 1
ATOM 798 N N . GLY A 1 102 ? 8.336 16.320 -22.199 1.00 96.75 102 GLY A N 1
ATOM 799 C CA . GLY A 1 102 ? 9.344 15.379 -22.694 1.00 96.75 102 GLY A CA 1
ATOM 800 C C . GLY A 1 102 ? 9.873 14.447 -21.599 1.00 96.75 102 GLY A C 1
ATOM 801 O O . GLY A 1 102 ? 10.143 13.272 -21.852 1.00 96.75 102 GLY A O 1
ATOM 802 N N . SER A 1 103 ? 9.947 14.933 -20.357 1.00 94.94 103 SER A N 1
ATOM 803 C CA . SER A 1 103 ? 10.313 14.113 -19.194 1.00 94.94 103 SER A CA 1
ATOM 804 C C . SER A 1 103 ? 9.251 13.061 -18.868 1.00 94.94 103 SER A C 1
ATOM 806 O O . SER A 1 103 ? 9.596 11.949 -18.475 1.00 94.94 103 SER A O 1
ATOM 808 N N . VAL A 1 104 ? 7.965 13.376 -19.054 1.00 96.06 104 VAL A N 1
ATOM 809 C CA . VAL A 1 104 ? 6.874 12.401 -18.888 1.00 96.06 104 VAL A CA 1
ATOM 810 C C . VAL A 1 104 ? 6.889 11.388 -20.030 1.00 96.06 104 VAL A C 1
ATOM 812 O O . VAL A 1 104 ? 6.875 10.183 -19.776 1.00 96.06 104 VAL A O 1
ATOM 815 N N . GLU A 1 105 ? 6.976 11.854 -21.278 1.00 97.06 105 GLU A N 1
ATOM 816 C CA . GLU A 1 105 ? 7.017 11.004 -22.476 1.00 97.06 105 GLU A CA 1
ATOM 817 C C . GLU A 1 105 ? 8.158 9.982 -22.430 1.00 97.06 105 GLU A C 1
ATOM 819 O O . GLU A 1 105 ? 7.960 8.823 -22.795 1.00 97.06 105 GLU A O 1
ATOM 824 N N . ALA A 1 106 ? 9.324 10.370 -21.907 1.00 97.19 106 ALA A N 1
ATOM 825 C CA . ALA A 1 106 ? 10.461 9.472 -21.725 1.00 97.19 106 ALA A CA 1
ATOM 826 C C . ALA A 1 106 ? 10.205 8.345 -20.703 1.00 97.19 106 ALA A C 1
ATOM 828 O O . ALA A 1 106 ? 10.854 7.300 -20.774 1.00 97.19 106 ALA A O 1
ATOM 829 N N . LEU A 1 107 ? 9.276 8.534 -19.758 1.00 97.25 107 LEU A N 1
ATOM 830 C CA . LEU A 1 107 ? 8.973 7.569 -18.695 1.00 97.25 107 LEU A CA 1
ATOM 831 C C . LEU A 1 107 ? 7.798 6.641 -19.028 1.00 97.25 107 LEU A C 1
ATOM 833 O O . LEU A 1 107 ? 7.774 5.505 -18.557 1.00 97.25 107 LEU A O 1
ATOM 837 N N . LEU A 1 108 ? 6.851 7.082 -19.862 1.00 97.25 108 LEU A N 1
ATOM 838 C CA . LEU A 1 108 ? 5.673 6.293 -20.255 1.00 97.25 108 LEU A CA 1
ATOM 839 C C . LEU A 1 108 ? 5.989 4.881 -20.795 1.00 97.25 108 LEU A C 1
ATOM 841 O O . LEU A 1 108 ? 5.237 3.953 -20.483 1.00 97.25 108 LEU A O 1
ATOM 845 N N . PRO A 1 109 ? 7.086 4.639 -21.544 1.00 97.50 109 PRO A N 1
ATOM 846 C CA . PRO A 1 109 ? 7.452 3.287 -21.963 1.00 97.50 109 PRO A CA 1
ATOM 847 C C . PRO A 1 109 ? 7.644 2.296 -20.804 1.00 97.50 109 PRO A C 1
ATOM 849 O O . PRO A 1 109 ? 7.434 1.097 -21.012 1.00 97.50 109 PRO A O 1
ATOM 852 N N . PHE A 1 110 ? 7.972 2.779 -19.601 1.00 97.81 110 PHE A N 1
ATOM 853 C CA . PHE A 1 110 ? 8.198 1.981 -18.389 1.00 97.81 110 PHE A CA 1
ATOM 854 C C . PHE A 1 110 ? 6.948 1.808 -17.506 1.00 97.81 110 PHE A C 1
ATOM 856 O O . PHE A 1 110 ? 7.031 1.151 -16.473 1.00 97.81 110 PHE A O 1
ATOM 863 N N . VAL A 1 111 ? 5.798 2.360 -17.905 1.00 98.06 111 VAL A N 1
ATOM 864 C CA . VAL A 1 111 ? 4.505 2.184 -17.217 1.00 98.06 111 VAL A CA 1
ATOM 865 C C . VAL A 1 111 ? 3.665 1.137 -17.948 1.00 98.06 111 VAL A C 1
ATOM 867 O O . VAL A 1 111 ? 3.624 1.140 -19.179 1.00 98.06 111 VAL A O 1
ATOM 870 N N . GLY A 1 112 ? 3.012 0.250 -17.207 1.00 98.00 112 GLY A N 1
ATOM 871 C CA . GLY A 1 112 ? 2.108 -0.798 -17.682 1.00 98.00 112 GLY A CA 1
ATOM 872 C C . GLY A 1 112 ? 2.299 -2.091 -16.891 1.00 98.00 112 GLY A C 1
ATOM 873 O O . GLY A 1 112 ? 3.314 -2.774 -17.068 1.00 98.00 112 GLY A O 1
ATOM 874 N N . TRP A 1 113 ? 1.338 -2.458 -16.037 1.00 98.06 113 TRP A N 1
ATOM 875 C CA . TRP A 1 113 ? 1.373 -3.718 -15.273 1.00 98.06 113 TRP A CA 1
ATOM 876 C C . TRP A 1 113 ? 1.525 -4.949 -16.179 1.00 98.06 113 TRP A C 1
ATOM 878 O O . TRP A 1 113 ? 2.250 -5.886 -15.840 1.00 98.06 113 TRP A O 1
ATOM 888 N N . GLU A 1 114 ? 0.944 -4.922 -17.379 1.00 96.44 114 GLU A N 1
ATOM 889 C CA . GLU A 1 114 ? 1.048 -5.976 -18.395 1.00 96.44 114 GLU A CA 1
ATOM 890 C C . GLU A 1 114 ? 2.467 -6.185 -18.947 1.00 96.44 114 GLU A C 1
ATOM 892 O O . GLU A 1 114 ? 2.744 -7.194 -19.597 1.00 96.44 114 GLU A O 1
ATOM 897 N N . LYS A 1 115 ? 3.379 -5.234 -18.712 1.00 97.62 115 LYS A N 1
ATOM 898 C CA . LYS A 1 115 ? 4.791 -5.348 -19.102 1.00 97.62 115 LYS A CA 1
ATOM 899 C C . LYS A 1 115 ? 5.617 -6.124 -18.077 1.00 97.62 115 LYS A C 1
ATOM 901 O O . LYS A 1 115 ? 6.744 -6.502 -18.411 1.00 97.62 115 LYS A O 1
ATOM 906 N N . THR A 1 116 ? 5.078 -6.340 -16.876 1.00 97.75 116 THR A N 1
ATOM 907 C CA . THR A 1 116 ? 5.687 -7.137 -15.805 1.00 97.75 116 THR A CA 1
ATOM 908 C C . THR A 1 116 ? 5.360 -8.621 -15.975 1.00 97.75 116 THR A C 1
ATOM 910 O O . THR A 1 116 ? 4.343 -8.980 -16.570 1.00 97.75 116 THR A O 1
ATOM 913 N N . THR A 1 117 ? 6.207 -9.494 -15.433 1.00 98.38 117 THR A N 1
ATOM 914 C CA . THR A 1 117 ? 5.855 -10.905 -15.237 1.00 98.38 117 THR A CA 1
ATOM 915 C C . THR A 1 117 ? 5.464 -11.087 -13.779 1.00 98.38 117 THR A C 1
ATOM 917 O O . THR A 1 117 ? 6.299 -10.905 -12.894 1.00 98.38 117 THR A O 1
ATOM 920 N N . TRP A 1 118 ? 4.208 -11.451 -13.531 1.00 97.94 118 TRP A N 1
ATOM 921 C CA . TRP A 1 118 ? 3.709 -11.797 -12.203 1.00 97.94 118 TRP A CA 1
ATOM 922 C C . TRP A 1 118 ? 3.283 -13.268 -12.181 1.00 97.94 118 TRP A C 1
ATOM 924 O O . TRP A 1 118 ? 2.232 -13.618 -12.717 1.00 97.94 118 TRP A O 1
ATOM 934 N N . ASP A 1 119 ? 4.113 -14.119 -11.572 1.00 97.38 119 ASP A N 1
ATOM 935 C CA . ASP A 1 119 ? 3.863 -15.551 -11.360 1.00 97.38 119 ASP A CA 1
ATOM 936 C C . ASP A 1 119 ? 4.018 -15.862 -9.861 1.00 97.38 119 ASP A C 1
ATOM 938 O O . ASP A 1 119 ? 5.117 -16.178 -9.397 1.00 97.38 119 ASP A O 1
ATOM 942 N N . PRO A 1 120 ? 2.958 -15.665 -9.049 1.00 96.50 120 PRO A N 1
ATOM 943 C CA . PRO A 1 120 ? 3.073 -15.670 -7.598 1.00 96.50 120 PRO A CA 1
ATOM 944 C C . PRO A 1 120 ? 3.814 -16.906 -7.043 1.00 96.50 120 PRO A C 1
ATOM 946 O O . PRO A 1 120 ? 3.453 -18.037 -7.367 1.00 96.50 120 PRO A O 1
ATOM 949 N N . PRO A 1 121 ? 4.782 -16.731 -6.121 1.00 97.38 121 PRO A N 1
ATOM 950 C CA . PRO A 1 121 ? 5.147 -15.489 -5.441 1.00 97.38 121 PRO A CA 1
ATOM 951 C C . PRO A 1 121 ? 6.368 -14.788 -6.072 1.00 97.38 121 PRO A C 1
ATOM 953 O O . PRO A 1 121 ? 7.180 -14.218 -5.349 1.00 97.38 121 PRO A O 1
ATOM 956 N N . GLU A 1 122 ? 6.559 -14.867 -7.386 1.00 98.62 122 GLU A N 1
ATOM 957 C CA . GLU A 1 122 ? 7.674 -14.247 -8.108 1.00 98.62 122 GLU A CA 1
ATOM 958 C C . GLU A 1 122 ? 7.197 -13.092 -8.998 1.00 98.62 122 GLU A C 1
ATOM 960 O O . GLU A 1 122 ? 6.194 -13.198 -9.706 1.00 98.62 122 GLU A O 1
ATOM 965 N N . ILE A 1 123 ? 7.918 -11.971 -8.948 1.00 98.69 123 ILE A N 1
ATOM 966 C CA . ILE A 1 123 ? 7.696 -10.804 -9.804 1.00 98.69 123 ILE A CA 1
ATOM 967 C C . ILE A 1 123 ? 8.980 -10.452 -10.554 1.00 98.69 123 ILE A C 1
ATOM 969 O O . ILE A 1 123 ? 10.060 -10.423 -9.966 1.00 98.69 123 ILE A O 1
ATOM 973 N N . THR A 1 124 ? 8.845 -10.116 -11.834 1.00 98.69 124 THR A N 1
ATOM 974 C CA . THR A 1 124 ? 9.942 -9.617 -12.667 1.00 98.69 124 THR A CA 1
ATOM 975 C C . THR A 1 124 ? 9.511 -8.329 -13.354 1.00 98.69 124 THR A C 1
ATOM 977 O O . THR A 1 124 ? 8.531 -8.303 -14.105 1.00 98.69 124 THR A O 1
ATOM 980 N N . LEU A 1 125 ? 10.255 -7.252 -13.106 1.00 98.44 125 LEU A N 1
ATOM 981 C CA . LEU A 1 125 ? 10.098 -5.974 -13.798 1.00 98.44 125 LEU A CA 1
ATOM 982 C C . LEU A 1 125 ? 11.032 -5.913 -15.005 1.00 98.44 125 LEU A C 1
ATOM 984 O O . LEU A 1 125 ? 12.103 -6.507 -14.977 1.00 98.44 125 LEU A O 1
ATOM 988 N N . ARG A 1 126 ? 10.683 -5.166 -16.056 1.00 97.25 126 ARG A N 1
ATOM 989 C CA . ARG A 1 126 ? 11.677 -4.838 -17.091 1.00 97.25 126 ARG A CA 1
ATOM 990 C C . ARG A 1 126 ? 12.665 -3.801 -16.540 1.00 97.25 126 ARG A C 1
ATOM 992 O O . ARG A 1 126 ? 12.252 -2.974 -15.723 1.00 97.25 126 ARG A O 1
ATOM 999 N N . PRO A 1 127 ? 13.922 -3.777 -17.020 1.00 97.12 127 PRO A N 1
ATOM 1000 C CA . PRO A 1 127 ? 14.864 -2.710 -16.693 1.00 97.12 127 PRO A CA 1
ATOM 1001 C C . PRO A 1 127 ? 14.235 -1.319 -16.845 1.00 97.12 127 PRO A C 1
ATOM 1003 O O . PRO A 1 127 ? 13.600 -1.019 -17.859 1.00 97.12 127 PRO A O 1
ATOM 1006 N N . GLY A 1 128 ? 14.388 -0.484 -15.817 1.00 96.06 128 GLY A N 1
ATOM 1007 C CA . GLY A 1 128 ? 13.852 0.879 -15.771 1.00 96.06 128 GLY A CA 1
ATOM 1008 C C . GLY A 1 128 ? 12.414 1.028 -15.256 1.00 96.06 128 GLY A C 1
ATOM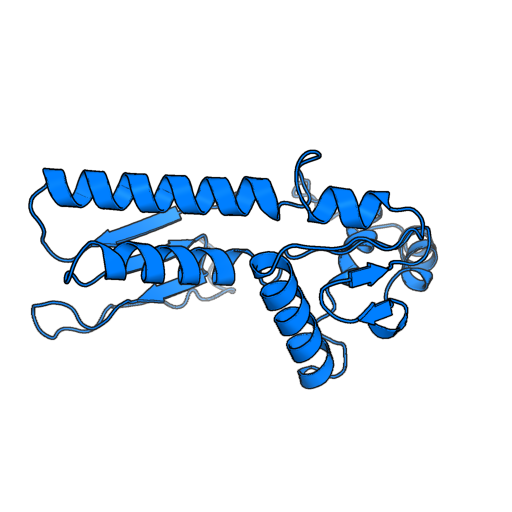 1009 O O . GLY A 1 128 ? 12.028 2.156 -14.948 1.00 96.06 128 GLY A O 1
ATOM 1010 N N . MET A 1 129 ? 11.644 -0.058 -15.117 1.00 97.88 129 MET A N 1
ATOM 1011 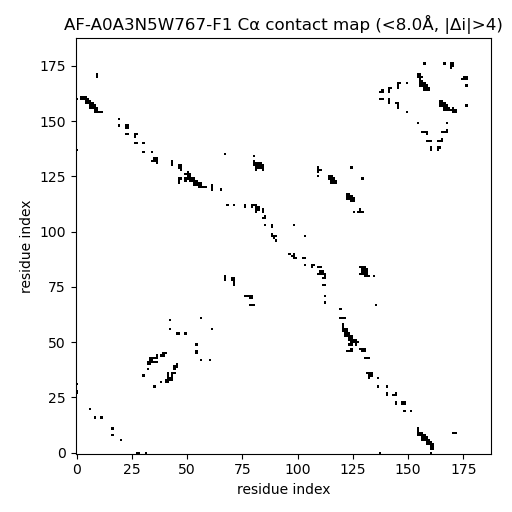C CA . MET A 1 129 ? 10.324 -0.021 -14.472 1.00 97.88 129 MET A CA 1
ATOM 1012 C C . MET A 1 129 ? 10.444 0.104 -12.948 1.00 97.88 129 MET A C 1
ATOM 1014 O O . MET A 1 129 ? 11.424 -0.326 -12.345 1.00 97.88 129 MET A O 1
ATOM 1018 N N . GLU A 1 130 ? 9.404 0.644 -12.319 1.00 97.56 130 GLU A N 1
ATOM 1019 C CA . GLU A 1 130 ? 9.263 0.709 -10.863 1.00 97.56 130 GLU A CA 1
ATOM 1020 C C . GLU A 1 130 ? 7.819 0.396 -10.479 1.00 97.56 130 GLU A C 1
ATOM 1022 O O . GLU A 1 130 ? 6.904 0.798 -11.191 1.00 97.56 130 GLU A O 1
ATOM 1027 N N . ILE A 1 131 ? 7.608 -0.256 -9.336 1.00 98.00 131 ILE A N 1
ATOM 1028 C CA . ILE A 1 131 ? 6.306 -0.348 -8.676 1.00 98.00 131 ILE A CA 1
ATOM 1029 C C . ILE A 1 131 ? 6.206 0.620 -7.494 1.00 98.00 131 ILE A C 1
ATOM 1031 O O . ILE A 1 131 ? 7.195 0.958 -6.837 1.00 98.00 131 ILE A O 1
ATOM 1035 N N . ASP A 1 132 ? 4.975 1.014 -7.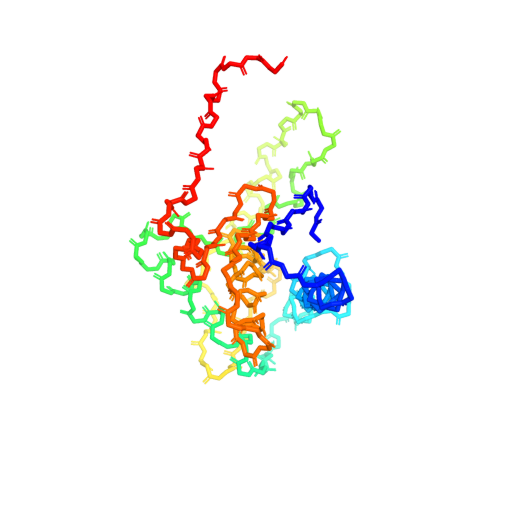192 1.00 96.81 132 ASP A N 1
ATOM 1036 C CA . ASP A 1 132 ? 4.605 1.869 -6.078 1.00 96.81 132 ASP A CA 1
ATOM 1037 C C . ASP A 1 132 ? 3.269 1.416 -5.480 1.00 96.81 132 ASP A C 1
ATOM 1039 O O . ASP A 1 132 ? 2.237 1.380 -6.146 1.00 96.81 132 ASP A O 1
ATOM 1043 N N . LEU A 1 133 ? 3.290 1.074 -4.192 1.00 96.31 133 LEU A N 1
ATOM 1044 C CA . LEU A 1 133 ? 2.118 0.600 -3.455 1.00 96.31 133 LEU A CA 1
ATOM 1045 C C . LEU A 1 133 ? 1.378 1.735 -2.732 1.00 96.31 133 LEU A C 1
ATOM 1047 O O . LEU A 1 133 ? 0.488 1.473 -1.928 1.00 96.31 133 LEU A O 1
ATOM 1051 N N . GLY A 1 134 ? 1.722 2.998 -2.997 1.00 91.69 134 GLY A N 1
ATOM 1052 C CA . GLY A 1 134 ? 1.162 4.165 -2.317 1.00 91.69 134 GLY A CA 1
ATOM 1053 C C . GLY A 1 134 ? -0.356 4.313 -2.442 1.00 91.69 134 GLY A C 1
ATOM 1054 O O . GLY A 1 134 ? -0.959 4.899 -1.551 1.00 91.69 134 GLY A O 1
ATOM 1055 N N . GLY A 1 135 ? -0.966 3.756 -3.494 1.00 91.31 135 GLY A N 1
ATOM 1056 C CA . GLY A 1 135 ? -2.420 3.773 -3.701 1.00 91.31 135 GLY A CA 1
ATOM 1057 C C . GLY A 1 135 ? -3.208 2.660 -3.000 1.00 91.31 135 GLY A C 1
ATOM 1058 O O . GLY A 1 135 ? -4.413 2.595 -3.194 1.00 91.31 135 GLY A O 1
ATOM 1059 N N . ILE A 1 136 ? -2.542 1.750 -2.276 1.00 94.88 136 ILE A N 1
ATOM 1060 C CA . ILE A 1 136 ? -3.185 0.663 -1.497 1.00 94.88 136 ILE A CA 1
ATOM 1061 C C . ILE A 1 136 ? -2.512 0.396 -0.142 1.00 94.88 136 ILE A C 1
ATOM 1063 O O . ILE A 1 136 ? -2.990 -0.408 0.661 1.00 94.88 136 ILE A O 1
ATOM 1067 N N . GLY A 1 137 ? -1.343 0.990 0.109 1.00 93.94 137 GLY A N 1
ATOM 1068 C CA . GLY A 1 137 ? -0.519 0.681 1.272 1.00 93.94 137 GLY A CA 1
ATOM 1069 C C . GLY A 1 137 ? -1.115 1.183 2.585 1.00 93.94 137 GLY A C 1
ATOM 1070 O O . GLY A 1 137 ? -0.906 0.557 3.626 1.00 93.94 137 GLY A O 1
ATOM 1071 N N . LYS A 1 138 ? -1.869 2.289 2.554 1.00 92.38 138 LYS A N 1
ATOM 1072 C CA . LYS A 1 138 ? -2.492 2.859 3.755 1.00 92.38 138 LYS A CA 1
ATOM 1073 C C . LYS A 1 138 ? -3.699 2.059 4.200 1.00 92.38 138 LYS A C 1
ATOM 1075 O O . LYS A 1 138 ? -3.770 1.679 5.365 1.00 92.38 138 LYS A O 1
ATOM 1080 N N . GLU A 1 139 ? -4.579 1.735 3.270 1.00 93.38 139 GLU A N 1
ATOM 1081 C CA . GLU A 1 139 ? -5.751 0.892 3.465 1.00 93.38 139 GLU A CA 1
ATOM 1082 C C . GLU A 1 139 ? -5.323 -0.494 3.952 1.00 93.38 139 GLU A C 1
ATOM 1084 O O . GLU A 1 139 ? -5.868 -1.013 4.926 1.00 93.38 139 GLU A O 1
ATOM 1089 N N . TYR A 1 140 ? -4.256 -1.047 3.365 1.00 96.69 140 TYR A N 1
ATOM 1090 C CA . TYR A 1 140 ? -3.648 -2.278 3.857 1.00 96.69 140 TYR A CA 1
ATOM 1091 C C . TYR A 1 140 ? -3.174 -2.150 5.314 1.00 96.69 140 TYR A C 1
ATOM 1093 O O . TYR A 1 140 ? -3.452 -3.023 6.135 1.00 96.69 140 TYR A O 1
ATOM 1101 N N . ALA A 1 141 ? -2.487 -1.063 5.674 1.00 96.88 141 ALA A N 1
ATOM 1102 C CA . ALA A 1 141 ? -2.036 -0.852 7.047 1.00 96.88 141 ALA A CA 1
ATOM 1103 C C . ALA A 1 141 ? -3.191 -0.718 8.041 1.00 96.88 141 ALA A C 1
ATOM 1105 O O . ALA A 1 141 ? -3.160 -1.332 9.107 1.00 96.88 141 ALA A O 1
ATOM 1106 N N . VAL A 1 142 ? -4.223 0.042 7.678 1.00 96.81 142 VAL A N 1
ATOM 1107 C CA . VAL A 1 142 ? -5.466 0.170 8.443 1.00 96.81 142 VAL A CA 1
ATOM 1108 C C . VAL A 1 142 ? -6.080 -1.211 8.691 1.00 96.81 142 VAL A C 1
ATOM 1110 O O . VAL A 1 142 ? -6.375 -1.564 9.836 1.00 96.81 142 VAL A O 1
ATOM 1113 N N . ASP A 1 143 ? -6.201 -2.025 7.642 1.00 96.06 143 ASP A N 1
ATOM 1114 C CA . ASP A 1 143 ? -6.742 -3.381 7.708 1.00 96.06 143 ASP A CA 1
ATOM 1115 C C . ASP A 1 143 ? -5.945 -4.297 8.635 1.00 96.06 143 ASP A C 1
ATOM 1117 O O . ASP A 1 143 ? -6.519 -5.028 9.450 1.00 96.06 143 ASP A O 1
ATOM 1121 N N . ARG A 1 144 ? -4.616 -4.248 8.528 1.00 97.19 144 ARG A N 1
ATOM 1122 C CA . ARG A 1 144 ? -3.706 -5.045 9.353 1.00 97.19 144 ARG A CA 1
ATOM 1123 C C . ARG A 1 144 ? -3.741 -4.639 10.816 1.00 97.19 144 ARG A C 1
ATOM 1125 O O . ARG A 1 144 ? -3.788 -5.521 11.670 1.00 97.19 144 ARG A O 1
ATOM 1132 N N . ILE A 1 145 ? -3.781 -3.341 11.105 1.00 97.25 145 ILE A N 1
ATOM 1133 C CA . ILE A 1 145 ? -3.895 -2.836 12.474 1.00 97.25 145 ILE A CA 1
ATOM 1134 C C . ILE A 1 145 ? -5.217 -3.296 13.085 1.00 97.25 145 ILE A C 1
ATOM 1136 O O . ILE A 1 145 ? -5.208 -3.867 14.168 1.00 97.25 145 ILE A O 1
ATOM 1140 N N . VAL A 1 146 ? -6.350 -3.117 12.397 1.00 96.25 146 VAL A N 1
ATOM 1141 C CA . VAL A 1 146 ? -7.654 -3.560 12.923 1.00 96.25 146 VAL A CA 1
ATOM 1142 C C . VAL A 1 146 ? -7.663 -5.069 13.174 1.00 96.25 146 VAL A C 1
ATOM 1144 O O . VAL A 1 146 ? -8.112 -5.499 14.235 1.00 96.25 146 VAL A O 1
ATOM 1147 N N . ALA A 1 147 ? -7.135 -5.876 12.251 1.00 95.19 147 ALA A N 1
ATOM 1148 C CA . ALA A 1 147 ? -7.025 -7.320 12.457 1.00 95.19 147 ALA A CA 1
ATOM 1149 C C . ALA A 1 147 ? -6.161 -7.662 13.687 1.00 95.19 147 ALA A C 1
ATOM 1151 O O . ALA A 1 147 ? -6.591 -8.435 14.539 1.00 95.19 147 ALA A O 1
ATOM 1152 N N . LEU A 1 148 ? -4.992 -7.027 13.825 1.00 96.06 148 LEU A N 1
ATOM 1153 C CA . LEU A 1 148 ? -4.082 -7.232 14.954 1.00 96.06 148 LEU A CA 1
ATOM 1154 C C . LEU A 1 148 ? -4.717 -6.848 16.296 1.00 96.06 148 LEU A C 1
ATOM 1156 O O . LEU A 1 148 ? -4.571 -7.569 17.282 1.00 96.06 148 LEU A O 1
ATOM 1160 N N . LEU A 1 149 ? -5.417 -5.714 16.359 1.00 94.75 149 LEU A N 1
ATOM 1161 C CA . LEU A 1 149 ? -6.081 -5.277 17.587 1.00 94.75 149 LEU A CA 1
ATOM 1162 C C . LEU A 1 149 ? -7.244 -6.210 17.957 1.00 94.75 149 LEU A C 1
ATOM 1164 O O . LEU A 1 149 ? -7.428 -6.495 19.140 1.00 94.75 149 LEU A O 1
ATOM 1168 N N . ALA A 1 150 ? -7.969 -6.745 16.968 1.00 92.31 150 ALA A N 1
ATOM 1169 C CA . ALA A 1 150 ? -9.079 -7.682 17.184 1.00 92.31 150 ALA A CA 1
ATOM 1170 C C . ALA A 1 150 ? -8.627 -9.028 17.761 1.00 92.31 150 ALA A C 1
ATOM 1172 O O . ALA A 1 150 ? -9.381 -9.678 18.480 1.00 92.31 150 ALA A O 1
ATOM 1173 N N . GLU A 1 151 ? -7.386 -9.434 17.494 1.00 93.12 151 GLU A N 1
ATOM 1174 C CA . GLU A 1 151 ? -6.780 -10.618 18.112 1.00 93.12 151 GLU A CA 1
ATOM 1175 C C . GLU A 1 151 ? -6.418 -10.397 19.592 1.00 93.12 151 GLU A C 1
ATOM 1177 O O . GLU A 1 151 ? -6.192 -11.362 20.322 1.00 93.12 151 GLU A O 1
ATOM 1182 N N . ARG A 1 152 ? -6.320 -9.139 20.045 1.00 91.12 152 ARG A N 1
ATOM 1183 C CA . ARG A 1 152 ? -5.824 -8.775 21.385 1.00 91.12 152 ARG A CA 1
ATOM 1184 C C . ARG A 1 152 ? -6.874 -8.175 22.303 1.00 91.12 152 ARG A C 1
ATOM 1186 O O . ARG A 1 152 ? -6.667 -8.184 23.512 1.00 91.12 152 ARG A O 1
ATOM 1193 N N . SER A 1 153 ? -7.967 -7.659 21.756 1.00 88.06 153 SER A N 1
ATOM 1194 C CA . SER A 1 153 ? -9.061 -7.093 22.533 1.00 88.06 153 SER A CA 1
ATOM 1195 C C . SER A 1 153 ? -10.396 -7.325 21.837 1.00 88.06 153 SER A C 1
ATOM 1197 O O . SER A 1 153 ? -10.500 -7.285 20.613 1.00 88.06 153 SER A O 1
ATOM 1199 N N . HIS A 1 154 ? -11.437 -7.518 22.644 1.00 83.56 154 HIS A N 1
ATOM 1200 C CA . HIS A 1 154 ? -12.825 -7.571 22.184 1.00 83.56 154 HIS A CA 1
ATOM 1201 C C . HIS A 1 154 ? -13.470 -6.178 22.094 1.00 83.56 154 HIS A C 1
ATOM 1203 O O . HIS A 1 154 ? -14.654 -6.070 21.777 1.00 83.56 154 HIS A O 1
ATOM 1209 N N . GLY A 1 155 ? -12.718 -5.117 22.411 1.00 84.06 155 GLY A N 1
ATOM 1210 C CA . GLY A 1 155 ? -13.187 -3.741 22.294 1.00 84.06 155 GLY A CA 1
ATOM 1211 C C . GLY A 1 155 ? -13.476 -3.336 20.847 1.00 84.06 155 GLY A C 1
ATOM 1212 O O . GLY A 1 155 ? -12.952 -3.909 19.895 1.00 84.06 155 GLY A O 1
ATOM 1213 N N . ALA A 1 156 ? -14.299 -2.304 20.676 1.00 91.50 156 ALA A N 1
ATOM 1214 C CA . ALA A 1 156 ? -14.516 -1.683 19.376 1.00 91.50 156 ALA A CA 1
ATOM 1215 C C . ALA A 1 156 ? -13.461 -0.599 19.126 1.00 91.50 156 ALA A C 1
ATOM 1217 O O . ALA A 1 156 ? -13.129 0.177 20.024 1.00 91.50 156 ALA A O 1
ATOM 1218 N N . PHE A 1 157 ? -12.956 -0.510 17.900 1.00 92.69 157 PHE A N 1
ATOM 1219 C CA . PHE A 1 157 ? -11.968 0.493 17.514 1.00 92.69 157 PHE A CA 1
ATOM 1220 C C . PHE A 1 157 ? -12.210 1.008 16.100 1.00 92.69 157 PHE A C 1
ATOM 1222 O O . PHE A 1 157 ? -12.717 0.289 15.237 1.00 92.69 157 PHE A O 1
ATOM 1229 N N . LEU A 1 158 ? -11.814 2.261 15.888 1.00 95.31 158 LEU A N 1
ATOM 1230 C CA . LEU A 1 158 ? -11.735 2.934 14.597 1.00 95.31 158 LEU A CA 1
ATOM 1231 C C . LEU A 1 158 ? -10.286 3.353 14.368 1.00 95.31 158 LEU A C 1
ATOM 1233 O O . LEU A 1 158 ? -9.715 4.097 15.166 1.00 95.31 158 LEU A O 1
ATOM 1237 N N . VAL A 1 159 ? -9.700 2.892 13.270 1.00 96.31 159 VAL A N 1
ATOM 1238 C CA . VAL A 1 159 ? -8.350 3.256 12.830 1.00 96.31 159 VAL A CA 1
ATOM 1239 C C . VAL A 1 159 ? -8.479 4.184 11.630 1.00 96.31 159 VAL A C 1
ATOM 1241 O O . VAL A 1 159 ? -9.189 3.851 10.688 1.00 96.31 159 VAL A O 1
ATOM 1244 N N . ASN A 1 160 ? -7.810 5.336 11.686 1.00 95.12 160 ASN A N 1
ATOM 1245 C CA . ASN A 1 160 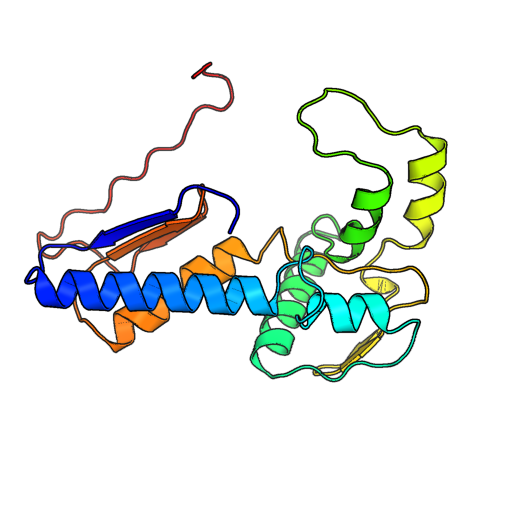? -7.729 6.339 10.625 1.00 95.12 160 ASN A CA 1
ATOM 1246 C C . ASN A 1 160 ? -6.258 6.646 10.325 1.00 95.12 160 ASN A C 1
ATOM 1248 O O . ASN A 1 160 ? -5.568 7.213 11.180 1.00 95.12 160 ASN A O 1
ATOM 1252 N N . LEU A 1 161 ? -5.783 6.321 9.125 1.00 94.56 161 LEU A N 1
ATOM 1253 C CA . LEU A 1 161 ? -4.447 6.692 8.659 1.00 94.56 161 LEU A CA 1
ATOM 1254 C C . LEU A 1 161 ? -4.556 7.697 7.508 1.00 94.56 161 LEU A C 1
ATOM 1256 O O . LEU A 1 161 ? -4.541 7.328 6.341 1.00 94.56 161 LEU A O 1
ATOM 1260 N N . GLY A 1 162 ? -4.626 8.989 7.835 1.00 89.06 162 GLY A N 1
ATOM 1261 C CA . GLY A 1 162 ? -4.651 10.059 6.834 1.00 89.06 162 GLY A CA 1
ATOM 1262 C C . GLY A 1 162 ? -5.850 10.017 5.882 1.00 89.06 162 GLY A C 1
ATOM 1263 O O . GLY A 1 162 ? -5.671 10.348 4.714 1.00 89.06 162 GLY A O 1
ATOM 1264 N N . GLY A 1 163 ? -7.023 9.603 6.372 1.00 91.12 163 GLY A N 1
ATOM 1265 C CA . GLY A 1 163 ? -8.270 9.486 5.606 1.00 91.12 163 GLY A CA 1
ATOM 1266 C C . GLY A 1 163 ? -8.716 8.040 5.386 1.00 91.12 163 GLY A C 1
ATOM 1267 O O . GLY A 1 163 ? -9.916 7.780 5.324 1.00 91.12 163 GLY A O 1
ATOM 1268 N N . ASP A 1 164 ? -7.776 7.093 5.371 1.00 93.75 164 ASP A N 1
ATOM 1269 C CA . ASP A 1 164 ? -8.069 5.670 5.196 1.00 93.75 164 ASP A CA 1
ATOM 1270 C C . ASP A 1 164 ? -8.549 5.056 6.508 1.00 93.75 164 ASP A C 1
ATOM 1272 O O . ASP A 1 164 ? -7.884 5.160 7.544 1.00 93.75 164 ASP A O 1
ATOM 1276 N N . LEU A 1 165 ? -9.732 4.443 6.477 1.00 94.50 165 LEU A N 1
ATOM 1277 C CA . LEU A 1 165 ? -10.512 4.145 7.673 1.00 94.50 165 LEU A CA 1
ATOM 1278 C C . LEU A 1 165 ? -10.989 2.697 7.719 1.00 94.50 165 LEU A C 1
ATOM 1280 O O . LEU A 1 165 ? -11.513 2.167 6.742 1.00 94.50 165 LEU A O 1
ATOM 1284 N N . ARG A 1 166 ? -10.920 2.091 8.907 1.00 95.44 166 ARG A N 1
ATOM 1285 C CA . ARG A 1 166 ? -11.634 0.847 9.214 1.00 95.44 166 ARG A CA 1
ATOM 1286 C C . ARG A 1 166 ? -12.080 0.809 10.663 1.00 95.44 166 ARG A C 1
ATOM 1288 O O . ARG A 1 166 ? -11.382 1.271 11.565 1.00 95.44 166 ARG A O 1
ATOM 1295 N N . VAL A 1 167 ? -13.242 0.200 10.871 1.00 94.38 167 VAL A N 1
ATOM 1296 C CA . VAL A 1 167 ? -13.801 -0.102 12.188 1.00 94.38 167 VAL A CA 1
ATOM 1297 C C . VAL A 1 167 ? -13.807 -1.611 12.423 1.00 94.38 167 VAL A C 1
ATOM 1299 O O . VAL A 1 167 ? -13.998 -2.379 11.479 1.00 94.38 167 VAL A O 1
ATOM 1302 N N . SER A 1 168 ? -13.608 -2.057 13.665 1.00 92.38 168 SER A N 1
ATOM 1303 C CA . SER A 1 168 ? -13.763 -3.481 14.015 1.00 92.38 168 SER A CA 1
ATOM 1304 C C . SER A 1 168 ? -15.208 -3.912 14.215 1.00 92.38 168 SER A C 1
ATOM 1306 O O . SER A 1 168 ? -15.531 -5.081 14.023 1.00 92.38 168 SER A O 1
ATOM 1308 N N . GLY A 1 169 ? -16.078 -2.978 14.594 1.00 88.56 169 GLY A N 1
ATOM 1309 C CA . GLY A 1 169 ? -17.471 -3.251 14.914 1.00 88.56 169 GLY A CA 1
ATOM 1310 C C . GLY A 1 169 ? -18.174 -2.041 15.533 1.00 88.56 169 GLY A C 1
ATOM 1311 O O . GLY A 1 169 ? -17.572 -0.964 15.642 1.00 88.56 169 GLY A O 1
ATOM 1312 N N . PRO A 1 170 ? -19.451 -2.194 15.925 1.00 88.81 170 PRO A N 1
ATOM 1313 C CA . PRO A 1 170 ? -20.189 -1.152 16.631 1.00 88.81 170 PRO A CA 1
ATOM 1314 C C . PRO A 1 170 ? -19.579 -0.890 18.010 1.00 88.81 170 PRO A C 1
ATOM 1316 O O . PRO A 1 170 ? -18.928 -1.760 18.587 1.00 88.81 170 PRO A O 1
ATOM 1319 N N . ARG A 1 171 ? -19.819 0.302 18.560 1.00 90.50 171 ARG A N 1
ATOM 1320 C CA . ARG A 1 171 ? -19.406 0.636 19.932 1.00 90.50 171 ARG A CA 1
ATOM 1321 C C . ARG A 1 171 ? -20.158 -0.240 20.938 1.00 90.50 171 ARG A C 1
ATOM 1323 O O . ARG A 1 171 ? -21.258 -0.705 20.644 1.00 90.50 171 ARG A O 1
ATOM 1330 N N . ALA A 1 172 ? -19.624 -0.409 22.145 1.00 87.88 172 ALA A N 1
ATOM 1331 C CA . ALA A 1 172 ? -20.251 -1.183 23.219 1.00 87.88 172 ALA A CA 1
ATOM 1332 C C . ALA A 1 172 ? -21.634 -0.635 23.612 1.00 87.88 172 ALA A C 1
ATOM 1334 O O . ALA A 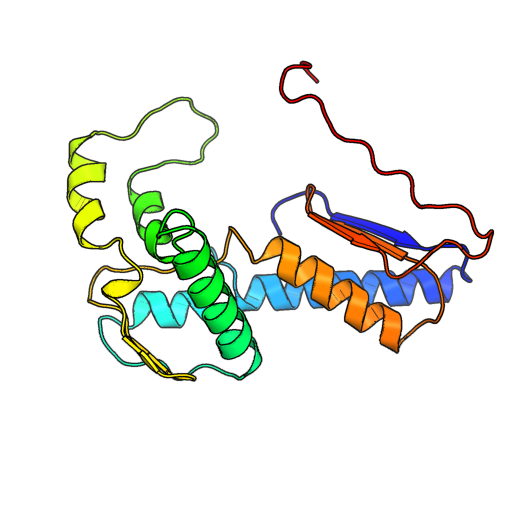1 172 ? -22.504 -1.384 24.045 1.00 87.88 172 ALA A O 1
ATOM 1335 N N . SER A 1 173 ? -21.865 0.666 23.406 1.00 89.00 173 SER A N 1
ATOM 1336 C CA . SER A 1 173 ? -23.180 1.296 23.568 1.00 89.00 173 SER A CA 1
ATOM 1337 C C . SER A 1 173 ? -24.198 0.930 22.477 1.00 89.00 173 SER A C 1
ATOM 1339 O O . SER A 1 173 ? -25.350 1.345 22.564 1.00 89.00 173 SER A O 1
ATOM 1341 N N . GLY A 1 174 ? -23.788 0.218 21.424 1.00 87.25 174 GLY A N 1
ATOM 1342 C CA . GLY A 1 174 ? -24.572 -0.041 20.214 1.00 87.25 174 GLY A CA 1
ATOM 1343 C C . GLY A 1 174 ? -24.590 1.123 19.216 1.00 87.25 174 GLY A C 1
ATOM 1344 O O . GLY A 1 174 ? -25.100 0.967 18.108 1.00 87.25 174 GLY A O 1
ATOM 1345 N N . ALA A 1 175 ? -24.025 2.282 19.570 1.00 89.06 175 ALA A N 1
ATOM 1346 C CA . ALA A 1 175 ? -23.968 3.435 18.677 1.00 89.06 175 ALA A CA 1
ATOM 1347 C C . ALA A 1 175 ? -22.973 3.212 17.517 1.00 89.06 175 ALA A C 1
ATOM 1349 O O . ALA A 1 175 ? -21.916 2.599 17.717 1.00 89.06 175 ALA A O 1
ATOM 1350 N N . PRO A 1 176 ? -23.262 3.741 16.313 1.00 90.44 176 PRO A N 1
ATOM 1351 C CA . PRO A 1 176 ? -22.321 3.698 15.205 1.00 90.44 176 PRO A CA 1
ATOM 1352 C C . PRO A 1 176 ? -21.137 4.645 15.439 1.00 90.44 176 PRO A C 1
ATOM 1354 O O . PRO A 1 176 ? -21.216 5.619 16.193 1.00 90.44 176 PRO A O 1
ATOM 1357 N N . TRP A 1 177 ? -20.039 4.379 14.737 1.00 93.12 177 TRP A N 1
ATOM 1358 C CA . TRP A 1 177 ? -18.973 5.359 14.567 1.00 93.12 177 TRP A CA 1
ATOM 1359 C C . TRP A 1 177 ? -19.441 6.461 13.615 1.00 93.12 177 TRP A C 1
ATOM 1361 O O . TRP A 1 177 ? -20.003 6.170 12.562 1.00 93.12 177 TRP A O 1
ATOM 1371 N N . ILE A 1 178 ? -19.203 7.721 13.979 1.00 92.44 178 ILE A N 1
ATOM 1372 C CA . ILE A 1 178 ? -19.516 8.868 13.123 1.00 92.44 178 ILE A CA 1
ATOM 1373 C C . ILE A 1 178 ? -18.258 9.238 12.341 1.00 92.44 178 ILE A C 1
ATOM 1375 O O . ILE A 1 178 ? -17.245 9.606 12.934 1.00 92.44 178 ILE A O 1
ATOM 1379 N N . VAL A 1 179 ? -18.337 9.128 11.016 1.00 91.75 179 VAL A N 1
ATOM 1380 C CA . VAL A 1 179 ? -17.265 9.481 10.081 1.00 91.75 179 VAL A CA 1
ATOM 1381 C C . VAL A 1 179 ? -17.751 10.644 9.225 1.00 91.75 179 VAL A C 1
ATOM 1383 O O . VAL A 1 179 ? -18.780 10.533 8.562 1.00 91.75 179 VAL A O 1
ATOM 1386 N N . GLY A 1 180 ? -17.033 11.763 9.277 1.00 91.81 180 GLY A N 1
ATOM 1387 C CA . GLY A 1 180 ? -17.284 12.907 8.404 1.00 91.81 180 GLY A CA 1
ATOM 1388 C C . GLY A 1 180 ? -16.647 12.702 7.033 1.00 91.81 180 GLY A C 1
ATOM 1389 O O . GLY A 1 180 ? -15.580 12.098 6.936 1.00 91.81 180 GLY A O 1
ATOM 1390 N N . ILE A 1 181 ? -17.298 13.216 5.992 1.00 91.00 181 ILE A N 1
ATOM 1391 C CA . ILE A 1 181 ? -16.733 13.335 4.646 1.00 91.00 181 ILE A CA 1
ATOM 1392 C C . ILE A 1 181 ? -16.433 14.817 4.444 1.00 91.00 181 ILE A C 1
ATOM 1394 O O . ILE A 1 181 ? -17.339 15.641 4.567 1.00 91.00 181 ILE A O 1
ATOM 1398 N N . GLU A 1 182 ? -15.167 15.147 4.205 1.00 89.19 182 GLU A N 1
ATOM 1399 C CA . GLU A 1 182 ? -14.741 16.523 3.952 1.00 89.19 182 GLU A CA 1
ATOM 1400 C C . GLU A 1 182 ? -15.181 16.961 2.552 1.00 89.19 182 GLU A C 1
ATOM 1402 O O . GLU A 1 182 ? -15.123 16.185 1.595 1.00 89.19 182 GLU A O 1
ATOM 1407 N N . ASP A 1 183 ? -15.643 18.206 2.443 1.00 91.19 183 ASP A N 1
ATOM 1408 C CA . ASP A 1 183 ? -15.925 18.828 1.155 1.00 91.19 183 ASP A CA 1
ATOM 1409 C C . ASP A 1 183 ? -14.594 19.305 0.552 1.00 91.19 183 ASP A C 1
ATOM 1411 O O . ASP A 1 183 ? -13.966 20.192 1.131 1.00 91.19 183 ASP A O 1
ATOM 1415 N N . PRO A 1 184 ? -14.148 18.762 -0.598 1.00 86.81 184 PRO A N 1
ATOM 1416 C CA . PRO A 1 184 ? -12.880 19.156 -1.208 1.00 86.81 184 PRO A CA 1
ATOM 1417 C C . PRO A 1 184 ? -12.873 20.610 -1.706 1.00 86.81 184 PRO A C 1
ATOM 1419 O O . PRO A 1 184 ? -11.817 21.104 -2.090 1.00 86.81 184 PRO A O 1
ATOM 1422 N N . SER A 1 185 ? -14.035 21.273 -1.753 1.00 89.12 185 SER A N 1
ATOM 1423 C CA . SER A 1 185 ? -14.185 22.679 -2.142 1.00 89.12 185 SER A CA 1
ATOM 1424 C C . SER A 1 185 ? -14.274 23.648 -0.962 1.00 89.12 185 SER A C 1
ATOM 1426 O O . SER A 1 185 ? -14.227 24.860 -1.173 1.00 89.12 185 SER A O 1
ATOM 1428 N N . ALA A 1 186 ? -14.405 23.142 0.267 1.00 75.56 186 ALA A N 1
ATOM 1429 C CA . ALA A 1 186 ? -14.373 23.977 1.456 1.00 75.56 186 ALA A CA 1
ATOM 1430 C C . ALA A 1 186 ? -12.912 24.285 1.805 1.00 75.56 186 ALA A C 1
ATOM 1432 O O . ALA A 1 186 ? -12.160 23.392 2.193 1.00 75.56 186 ALA A O 1
ATOM 1433 N N . ASP A 1 187 ? -12.509 25.547 1.658 1.00 57.66 187 ASP A N 1
ATOM 1434 C CA . ASP A 1 187 ? -11.229 26.024 2.182 1.00 57.66 187 ASP A CA 1
ATOM 1435 C C . ASP A 1 187 ? -11.176 25.773 3.703 1.00 57.66 187 ASP A C 1
ATOM 1437 O O . ASP A 1 187 ? -12.140 26.065 4.419 1.00 57.66 187 ASP A O 1
ATOM 1441 N N . GLY A 1 188 ? -10.070 25.181 4.168 1.00 51.03 188 GLY A N 1
ATOM 1442 C CA . GLY A 1 188 ? -9.849 24.784 5.566 1.00 51.03 188 GLY A CA 1
ATOM 1443 C C . GLY A 1 188 ? -9.828 25.925 6.577 1.00 51.03 188 GLY A C 1
ATOM 1444 O O . GLY A 1 188 ? -9.379 27.040 6.227 1.00 51.03 188 GLY A O 1
#

Mean predicted aligned error: 4.47 Å

Secondary structure (DSSP, 8-state):
--S-EEEEE-S--HHHHHHHHHHHHHHHHHHHHHH-TT-SSSHHHHHHTSTT--EE--HHHHHHHHHHHHHHHHTTTSS-GGGGGGGGT---SS---PPPHHHHHTTGGG--GGGSEEETTEEEPPTT-----TTTHHHHHHHHHHHHHHTT--S-EEEEETTEEEESS--TTSPPPP-----TTS--

Nearest PDB structures (foldseek):
  5mgy-assembly8_F  TM=8.184E-01  e=1.694E-11  Stutzerimonas stutzeri ATCC 14405 = CCUG 16156
  5mgy-assembly5_C  TM=8.209E-01  e=4.472E-11  Stutzerimonas stutzeri ATCC 14405 = CCUG 16156
  5mgy-assembly3_G  TM=8.172E-01  e=6.056E-11  Stutzerimonas stutzeri ATCC 14405 = CCUG 16156
  5mgy-assembly7_E  TM=8.281E-01  e=1.333E-10  Stutzerimonas stutzeri ATCC 14405 = CCUG 16156
  5mgy-assembly6_D  TM=8.277E-01  e=1.599E-10  Stutzerimonas stutzeri ATCC 14405 = CCUG 16156

Solvent-accessible surface area (backbone atoms only — not comparable to full-atom values): 10918 Å² total; per-residue (Å²): 113,101,51,69,70,48,75,48,69,47,95,61,60,70,70,58,48,53,51,50,51,48,53,40,51,52,49,44,50,51,49,36,50,39,51,27,77,89,36,86,86,11,59,41,31,54,55,43,69,33,67,48,45,75,40,79,53,55,73,71,56,33,54,52,52,54,47,50,55,48,46,16,63,78,49,76,57,74,45,46,45,21,52,40,48,51,55,79,44,50,64,92,78,86,61,92,66,73,54,59,66,68,55,46,62,73,43,52,83,44,43,51,63,88,70,40,50,79,56,87,48,30,41,26,43,49,68,82,27,25,63,37,50,81,91,52,49,50,54,48,40,32,52,52,35,50,53,55,47,57,78,74,38,93,65,23,35,39,35,33,50,63,82,34,71,44,64,74,55,60,35,94,87,68,46,75,84,88,78,86,82,82,60,93,83,59,83,129

Radius of gyration: 19.13 Å; Cα contacts (8 Å, |Δi|>4): 251; chains: 1; bounding box: 42×42×54 Å

Sequence (188 aa):
MASPCRVLIDPLPQQEAFLLLRLAADEANRIEQKFSRYRTDGVVHAINASDGAPIRVDEETARLLGFADRCHRLSDGRFDITSGVLRRAWTFDGSDRLPDPGSVEALLPFVGWEKTTWDPPEITLRPGMEIDLGGIGKEYAVDRIVALLAERSHGAFLVNLGGDLRVSGPRASGAPWIVGIEDPSADG

pLDDT: mean 93.42, std 6.57, range [51.03, 98.69]